Protein AF-0000000069705841 (afdb_homodimer)

InterPro domains:
  IPR005625 PepSY-associated TM protein [PF03929] (15-177)

pLDDT: mean 94.97, std 6.11, range [52.47, 98.81]

Radius of gyration: 26.21 Å; Cα contacts (8 Å, |Δi|>4): 556; chains: 2; bounding box: 47×83×64 Å

Sequence (372 aa):
MNRISIIANITRIHRRIHKWISIPFVVFLILIGITAILLAWKKELHLIPKTQKTRVETPSNWIPVEKILEIGSHYMRDSLHKESEIDRLDIRPDKGIVKIIFKYHFTEIQIDGYSGEIVSVAQRNSDLIEKIHDGSILDFLSRTDSENSKLIYSTLTSLALIFLGISGFYLWYNPKRIKKLKKGSGMNRISIIANITRIHRRIHKWISIPFVVFLILIGITAILLAWKKELHLIPKTQKTRVETPSNWIPVEKILEIGSHYMRDSLHKESEIDRLDIRPDKGIVKIIFKYHFTEIQIDGYSGEIVSVAQRNSDLIEKIHDGSILDFLSRTDSENSKLIYSTLTSLALIFLGISGFYLWYNPKRIKKLKKGSG

Foldseek 3Di:
DPPLVVLVVVLVVLVVVLVVLCVVCVVVVVLLVVLVVCLVCVVVVVLAPDDAAAPDPDADDFDDPVLLLVLQQCCCCPPVNDDRAWDDWDDDPVRQKIWTAHQQAFWIWIARRRPRDTDDIDGNNNVVSVCSNQQCNVVNVVVHPDSVRSVVRNVSNVVSVVSSVVSVVSNVVSVVVSVVVVVVVD/DPPLVVLVVVLVVLVVVLVVLCVVCVVVVVLLVVLVVCLVCVVVVVLAPDDAAAPDPDADDFDDPVLLLVLQQCCCCPPVVDDRAWDDWDDDPVRQKIWTAHQQAFWIWIARRRPRDTDDIDGNNNVVSVCSNQQCNVVNVVVHPDSVRSVVRNVSNVVSVVSSVVSVVSNVVSVVVSVVVVVVVD

Secondary structure (DSSP, 8-state):
--HHHHHHHHHHHHHHHHHHHHHHHHHHHHHHHHHHHHHHTTTTTT-SPPP-----SS---PPPHHHHHHHHHHHIIIII-----EEEEEEETTTTEEEEEESSS-EEEEEETTT--EEEEEE-HHHHHHHHHHSTHHHHHTT-S--HHHHHHHHHHHHHHHHHHHHHHHHHHHHHHHHHHHHH--/--HHHHHHHHHHHHHHHHHHHHHHHHHHHHHHHHHHHHHHTTTTTT-SPPP-----SS---PPPHHHHHHHHHHHIIIII-S---EEEEEEETTTTEEEEEESSS-EEEEEETTT--EEEEEE-HHHHHHHHHHSTHHHHHTT-S--HHHHHHHHHHHHHHHHHHHHHHHHHHHHHHHHHHHHH--

Organism: NCBI:txid1187080

Solvent-accessible surface area (backbone atoms only — not comparable to full-atom values): 19484 Å² total; per-residue (Å²): 130,60,70,60,58,54,52,52,51,51,41,51,51,34,51,50,51,39,51,66,54,43,64,80,40,34,66,58,48,30,51,35,18,54,35,45,35,50,58,57,39,18,70,86,68,59,24,38,70,79,83,66,64,48,83,66,87,77,78,80,61,62,54,53,64,66,54,52,53,47,52,54,32,49,45,27,46,72,73,66,66,45,87,47,56,64,49,34,37,42,32,28,73,91,35,36,27,30,36,40,36,38,67,87,53,51,53,36,39,31,27,26,34,58,81,66,46,77,75,45,77,45,60,31,51,41,58,57,44,49,24,57,50,43,32,34,41,60,22,59,74,65,71,45,90,57,61,60,46,19,40,52,45,31,41,53,54,20,51,49,42,32,50,42,31,55,32,49,48,44,60,61,49,47,62,55,50,48,53,52,52,55,56,65,75,94,130,60,69,59,57,53,52,52,52,52,41,52,50,32,52,51,52,39,50,66,56,44,64,81,40,34,66,57,49,30,50,35,20,54,36,44,34,50,58,56,39,19,71,85,68,60,24,39,69,79,83,66,64,48,82,65,86,75,77,80,63,62,53,54,62,65,55,53,53,48,52,54,31,48,46,27,46,73,73,65,66,45,88,48,55,66,50,34,37,42,31,28,73,92,35,34,28,29,36,41,35,39,67,88,53,53,52,36,38,30,27,26,33,60,81,64,45,77,76,46,78,45,59,31,52,41,58,58,44,48,24,58,51,42,32,34,42,59,23,57,75,66,72,45,90,55,61,58,47,20,40,52,46,31,42,53,52,20,51,48,42,32,49,42,32,55,31,50,49,44,63,60,50,47,63,55,51,48,53,51,51,57,55,66,75,95

Structure (mmCIF, N/CA/C/O backbone):
data_AF-0000000069705841-model_v1
#
loop_
_entity.id
_entity.type
_entity.pdbx_description
1 polymer 'PepSY-associated transmembrane protein'
#
loop_
_atom_site.group_PDB
_atom_site.id
_atom_site.type_symbol
_atom_site.label_atom_id
_atom_site.label_alt_id
_atom_site.label_comp_id
_atom_site.label_asym_id
_atom_site.label_entity_id
_atom_site.label_seq_id
_atom_site.pdbx_PDB_ins_code
_atom_site.Cartn_x
_atom_site.Cartn_y
_atom_site.Cartn_z
_atom_site.occupancy
_atom_site.B_iso_or_equiv
_atom_site.auth_seq_id
_atom_site.auth_comp_id
_atom_site.auth_asym_id
_atom_site.auth_atom_id
_atom_site.pdbx_PDB_model_num
ATOM 1 N N . MET A 1 1 ? 14.273 46.094 0.717 1 60.69 1 MET A N 1
ATOM 2 C CA . MET A 1 1 ? 13.25 45.5 1.566 1 60.69 1 MET A CA 1
ATOM 3 C C . MET A 1 1 ? 13.875 44.656 2.684 1 60.69 1 MET A C 1
ATOM 5 O O . MET A 1 1 ? 14.812 43.906 2.445 1 60.69 1 MET A O 1
ATOM 9 N N . ASN A 1 2 ? 13.547 44.875 3.977 1 87 2 ASN A N 1
ATOM 10 C CA . ASN A 1 2 ? 14.094 44.312 5.199 1 87 2 ASN A CA 1
ATOM 11 C C . ASN A 1 2 ? 13.891 42.781 5.242 1 87 2 ASN A C 1
ATOM 13 O O . ASN A 1 2 ? 12.844 42.281 4.824 1 87 2 ASN A O 1
ATOM 17 N N . ARG A 1 3 ? 15.016 42.031 5.113 1 92.38 3 ARG A N 1
ATOM 18 C CA . ARG A 1 3 ? 15.047 40.562 5.145 1 92.38 3 ARG A CA 1
ATOM 19 C C . ARG A 1 3 ? 13.969 40 6.066 1 92.38 3 ARG A C 1
ATOM 21 O O . ARG A 1 3 ? 13.312 39.031 5.738 1 92.38 3 ARG A O 1
ATOM 28 N N . ILE A 1 4 ? 13.766 40.625 7.07 1 94.25 4 ILE A N 1
ATOM 29 C CA . ILE A 1 4 ? 12.773 40.188 8.047 1 94.25 4 ILE A CA 1
ATOM 30 C C . ILE A 1 4 ? 11.375 40.344 7.457 1 94.25 4 ILE A C 1
ATOM 32 O O . ILE A 1 4 ? 10.539 39.438 7.594 1 94.25 4 ILE A O 1
ATOM 36 N N . SER A 1 5 ? 11.133 41.406 6.801 1 95.25 5 SER A N 1
ATOM 37 C CA . SER A 1 5 ? 9.836 41.656 6.184 1 95.25 5 SER A CA 1
ATOM 38 C C . SER A 1 5 ? 9.539 40.625 5.094 1 95.25 5 SER A C 1
ATOM 40 O O . SER A 1 5 ? 8.391 40.188 4.93 1 95.25 5 SER A O 1
ATOM 42 N N . ILE A 1 6 ? 10.523 40.25 4.379 1 96.5 6 ILE A N 1
ATOM 43 C CA . ILE A 1 6 ? 10.375 39.281 3.309 1 96.5 6 ILE A CA 1
ATOM 44 C C . ILE A 1 6 ? 10.008 37.938 3.898 1 96.5 6 ILE A C 1
ATOM 46 O O . ILE A 1 6 ? 9.07 37.281 3.439 1 96.5 6 ILE A O 1
ATOM 50 N N . ILE A 1 7 ? 10.688 37.469 4.949 1 97.19 7 ILE A N 1
ATOM 51 C CA . ILE A 1 7 ? 10.438 36.188 5.586 1 97.19 7 ILE A CA 1
ATOM 52 C C . ILE A 1 7 ? 9.031 36.188 6.188 1 97.19 7 ILE A C 1
ATOM 54 O O . ILE A 1 7 ? 8.32 35.188 6.109 1 97.19 7 ILE A O 1
ATOM 58 N N . ALA A 1 8 ? 8.68 37.281 6.727 1 97 8 ALA A N 1
ATOM 59 C CA . ALA A 1 8 ? 7.355 37.375 7.324 1 97 8 ALA A CA 1
ATOM 60 C C . ALA A 1 8 ? 6.266 37.219 6.27 1 97 8 ALA A C 1
ATOM 62 O O . ALA A 1 8 ? 5.254 36.562 6.512 1 97 8 ALA A O 1
ATOM 63 N N . ASN A 1 9 ? 6.48 37.844 5.156 1 97.12 9 ASN A N 1
ATOM 64 C CA . ASN A 1 9 ? 5.527 37.719 4.059 1 97.12 9 ASN A CA 1
ATOM 65 C C . ASN A 1 9 ? 5.438 36.281 3.537 1 97.12 9 ASN A C 1
ATOM 67 O O . ASN A 1 9 ? 4.344 35.781 3.277 1 97.12 9 ASN A O 1
ATOM 71 N N . ILE A 1 10 ? 6.539 35.625 3.381 1 97.12 10 ILE A N 1
ATOM 72 C CA . ILE A 1 10 ? 6.602 34.25 2.93 1 97.12 10 ILE A CA 1
ATOM 73 C C . ILE A 1 10 ? 5.883 33.344 3.93 1 97.12 10 ILE A C 1
ATOM 75 O O . ILE A 1 10 ? 5.164 32.438 3.539 1 97.12 10 ILE A O 1
ATOM 79 N N . THR A 1 11 ? 6.059 33.594 5.223 1 97.62 11 THR A N 1
ATOM 80 C CA . THR A 1 11 ? 5.402 32.812 6.27 1 97.62 11 THR A CA 1
ATOM 81 C C . THR A 1 11 ? 3.885 32.938 6.152 1 97.62 11 THR A C 1
ATOM 83 O O . THR A 1 11 ? 3.172 31.938 6.293 1 97.62 11 THR A O 1
ATOM 86 N N . ARG A 1 12 ? 3.43 34.094 5.84 1 97.69 12 ARG A N 1
ATOM 87 C CA . ARG A 1 12 ? 1.997 34.312 5.68 1 97.69 12 ARG A CA 1
ATOM 88 C C . ARG A 1 12 ? 1.452 33.562 4.477 1 97.69 12 ARG A C 1
ATOM 90 O O . ARG A 1 12 ? 0.345 33.031 4.531 1 97.69 12 ARG A O 1
ATOM 97 N N . ILE A 1 13 ? 2.191 33.562 3.471 1 97 13 ILE A N 1
ATOM 98 C CA . ILE A 1 13 ? 1.8 32.812 2.266 1 97 13 ILE A CA 1
ATOM 99 C C . ILE A 1 13 ? 1.724 31.328 2.566 1 97 13 ILE A C 1
ATOM 101 O O . ILE A 1 13 ? 0.755 30.656 2.193 1 97 13 ILE A O 1
ATOM 105 N N . HIS A 1 14 ? 2.732 30.781 3.25 1 97.5 14 HIS A N 1
ATOM 106 C CA . HIS A 1 14 ? 2.732 29.375 3.625 1 97.5 14 HIS A CA 1
ATOM 107 C C . HIS A 1 14 ? 1.539 29.047 4.516 1 97.5 14 HIS A C 1
ATOM 109 O O . HIS A 1 14 ? 0.945 27.969 4.387 1 97.5 14 HIS A O 1
ATOM 115 N N . ARG A 1 15 ? 1.256 29.938 5.363 1 97.62 15 ARG A N 1
ATOM 116 C CA . ARG A 1 15 ? 0.13 29.734 6.27 1 97.62 15 ARG A CA 1
ATOM 117 C C . ARG A 1 15 ? -1.183 29.641 5.5 1 97.62 15 ARG A C 1
ATOM 119 O O . ARG A 1 15 ? -2.021 28.781 5.793 1 97.62 15 ARG A O 1
ATOM 126 N N . ARG A 1 16 ? -1.342 30.484 4.527 1 97.25 16 ARG A N 1
ATOM 127 C CA . ARG A 1 16 ? -2.553 30.5 3.713 1 97.25 16 ARG A CA 1
ATOM 128 C C . ARG A 1 16 ? -2.668 29.25 2.863 1 97.25 16 ARG A C 1
ATOM 130 O O . ARG A 1 16 ? -3.729 28.625 2.809 1 97.25 16 ARG A O 1
ATOM 137 N N . ILE A 1 17 ? -1.631 28.906 2.289 1 96.69 17 ILE A N 1
ATOM 138 C CA . ILE A 1 17 ? -1.618 27.734 1.42 1 96.69 17 ILE A CA 1
ATOM 139 C C . ILE A 1 17 ? -1.85 26.484 2.248 1 96.69 17 ILE A C 1
ATOM 141 O O . ILE A 1 17 ? -2.648 25.625 1.872 1 96.69 17 ILE A O 1
ATOM 145 N N . HIS A 1 18 ? -1.159 26.391 3.365 1 98.31 18 HIS A N 1
ATOM 146 C CA . HIS A 1 18 ? -1.306 25.25 4.262 1 98.31 18 HIS A CA 1
ATOM 147 C C . HIS A 1 18 ? -2.754 25.078 4.711 1 98.31 18 HIS A C 1
ATOM 149 O O . HIS A 1 18 ? -3.299 23.969 4.66 1 98.31 18 HIS A O 1
ATOM 155 N N . LYS A 1 19 ? -3.348 26.156 4.988 1 97.69 19 LYS A N 1
ATOM 156 C CA . LYS A 1 19 ? -4.734 26.141 5.449 1 97.69 19 LYS A CA 1
ATOM 157 C C . LYS A 1 19 ? -5.68 25.719 4.332 1 97.69 19 LYS A C 1
ATOM 159 O O . LYS A 1 19 ? -6.488 24.797 4.512 1 97.69 19 LYS A O 1
ATOM 164 N N . TRP A 1 20 ? -5.523 26.234 3.17 1 96.81 20 TRP A N 1
ATOM 165 C CA . TRP A 1 20 ? -6.469 26.047 2.076 1 96.81 20 TRP A CA 1
ATOM 166 C C . TRP A 1 20 ? -6.324 24.641 1.48 1 96.81 20 TRP A C 1
ATOM 168 O O . TRP A 1 20 ? -7.301 24.062 0.993 1 96.81 20 TRP A O 1
ATOM 178 N N . ILE A 1 21 ? -5.207 24.047 1.581 1 97.81 21 ILE A N 1
ATOM 179 C CA . ILE A 1 21 ? -4.984 22.703 1.074 1 97.81 21 ILE A CA 1
ATOM 180 C C . ILE A 1 21 ? -5.414 21.672 2.123 1 97.81 21 ILE A C 1
ATOM 182 O O . ILE A 1 21 ? -5.988 20.641 1.786 1 97.81 21 ILE A O 1
ATOM 186 N N . SER A 1 22 ? -5.121 21.984 3.361 1 97.81 22 SER A N 1
ATOM 187 C CA . SER A 1 22 ? -5.363 21 4.418 1 97.81 22 SER A CA 1
ATOM 188 C C . SER A 1 22 ? -6.855 20.75 4.605 1 97.81 22 SER A C 1
ATOM 190 O O . SER A 1 22 ? -7.277 19.609 4.797 1 97.81 22 SER A O 1
ATOM 192 N N . ILE A 1 23 ? -7.66 21.703 4.441 1 97.19 23 ILE A N 1
ATOM 193 C CA . ILE A 1 23 ? -9.062 21.625 4.828 1 97.19 23 ILE A CA 1
ATOM 194 C C . ILE A 1 23 ? -9.805 20.656 3.906 1 97.19 23 ILE A C 1
ATOM 196 O O . ILE A 1 23 ? -10.492 19.75 4.371 1 97.19 23 ILE A O 1
ATOM 200 N N . PRO A 1 24 ? -9.609 20.75 2.623 1 97.5 24 PRO A N 1
ATOM 201 C CA . PRO A 1 24 ? -10.352 19.797 1.791 1 97.5 24 PRO A CA 1
ATOM 202 C C . PRO A 1 24 ? -9.805 18.375 1.887 1 97.5 24 PRO A C 1
ATOM 204 O O . PRO A 1 24 ? -10.516 17.422 1.571 1 97.5 24 PRO A O 1
ATOM 207 N N . PHE A 1 25 ? -8.633 18.156 2.404 1 98.25 25 PHE A N 1
ATOM 208 C CA . PHE A 1 25 ? -7.992 16.859 2.299 1 98.25 25 PHE A CA 1
ATOM 209 C C . PHE A 1 25 ? -7.922 16.172 3.662 1 98.25 25 PHE A C 1
ATOM 211 O O . PHE A 1 25 ? -7.566 15 3.756 1 98.25 25 PHE A O 1
ATOM 218 N N . VAL A 1 26 ? -8.25 16.875 4.723 1 98.25 26 VAL A N 1
ATOM 219 C CA . VAL A 1 26 ? -8.008 16.375 6.07 1 98.25 26 VAL A CA 1
ATOM 220 C C . VAL A 1 26 ? -8.773 15.07 6.285 1 98.25 26 VAL A C 1
ATOM 222 O O . VAL A 1 26 ? -8.25 14.125 6.875 1 98.25 26 VAL A O 1
ATOM 225 N N . VAL A 1 27 ? -9.977 14.961 5.801 1 98.12 27 VAL A N 1
ATOM 226 C CA . VAL A 1 27 ? -10.789 13.766 6 1 98.12 27 VAL A CA 1
ATOM 227 C C . VAL A 1 27 ? -10.164 12.586 5.246 1 98.12 27 VAL A C 1
ATOM 229 O O . VAL A 1 27 ? -10.109 11.469 5.766 1 98.12 27 VAL A O 1
ATOM 232 N N . PHE A 1 28 ? -9.695 12.836 4.074 1 98.31 28 PHE A N 1
ATOM 233 C CA . PHE A 1 28 ? -9.07 11.797 3.266 1 98.31 28 PHE A CA 1
ATOM 234 C C . PHE A 1 28 ? -7.762 11.336 3.9 1 98.31 28 PHE A C 1
ATOM 236 O O . PHE A 1 28 ? -7.473 10.141 3.928 1 98.31 28 PHE A O 1
ATOM 243 N N . LEU A 1 29 ? -7.016 12.281 4.43 1 98.69 29 LEU A N 1
ATOM 244 C CA . LEU A 1 29 ? -5.727 11.945 5.027 1 98.69 29 LEU A CA 1
ATOM 245 C C . LEU A 1 29 ? -5.922 11.125 6.305 1 98.69 29 LEU A C 1
ATOM 247 O O . LEU A 1 29 ? -5.145 10.211 6.586 1 98.69 29 LEU A O 1
ATOM 251 N N . ILE A 1 30 ? -6.965 11.445 7.062 1 98.75 30 ILE A N 1
ATOM 252 C CA . ILE A 1 30 ? -7.266 10.664 8.258 1 98.75 30 ILE A CA 1
ATOM 253 C C . ILE A 1 30 ? -7.691 9.25 7.867 1 98.75 30 ILE A C 1
ATOM 255 O O . ILE A 1 30 ? -7.246 8.273 8.469 1 98.75 30 ILE A O 1
ATOM 259 N N . LEU A 1 31 ? -8.539 9.172 6.848 1 98.75 31 LEU A N 1
ATOM 260 C CA . LEU A 1 31 ? -8.961 7.871 6.34 1 98.75 31 LEU A CA 1
ATOM 261 C C . LEU A 1 31 ? -7.762 7.047 5.891 1 98.75 31 LEU A C 1
ATOM 263 O O . LEU A 1 31 ? -7.676 5.852 6.191 1 98.75 31 LEU A O 1
ATOM 267 N N . ILE A 1 32 ? -6.844 7.676 5.242 1 98.81 32 ILE A N 1
ATOM 268 C CA . ILE A 1 32 ? -5.637 7.008 4.773 1 98.81 32 ILE A CA 1
ATOM 269 C C . ILE A 1 32 ? -4.816 6.523 5.965 1 98.81 32 ILE A C 1
ATOM 271 O O . ILE A 1 32 ? -4.293 5.406 5.953 1 98.81 32 ILE A O 1
ATOM 275 N N . GLY A 1 33 ? -4.699 7.348 6.961 1 98.75 33 GLY A N 1
ATOM 276 C CA . GLY A 1 33 ? -3.996 6.93 8.164 1 98.75 33 GLY A CA 1
ATOM 277 C C . GLY A 1 33 ? -4.613 5.711 8.82 1 98.75 33 GLY A C 1
ATOM 278 O O . GLY A 1 33 ? -3.9 4.789 9.227 1 98.75 33 GLY A O 1
ATOM 279 N N . ILE A 1 34 ? -5.879 5.727 8.906 1 98.75 34 ILE A N 1
ATOM 280 C CA . ILE A 1 34 ? -6.605 4.637 9.555 1 98.75 34 ILE A CA 1
ATOM 281 C C . ILE A 1 34 ? -6.422 3.35 8.75 1 98.75 34 ILE A C 1
ATOM 283 O O . ILE A 1 34 ? -6.082 2.305 9.312 1 98.75 34 ILE A O 1
ATOM 287 N N . THR A 1 35 ? -6.598 3.395 7.473 1 98.75 35 THR A N 1
ATOM 288 C CA . THR A 1 35 ? -6.473 2.207 6.633 1 98.75 35 THR A CA 1
ATOM 289 C C . THR A 1 35 ? -5.023 1.728 6.594 1 98.75 35 THR A C 1
ATOM 291 O O . THR A 1 35 ? -4.766 0.526 6.492 1 98.75 35 THR A O 1
ATOM 294 N N . ALA A 1 36 ? -4.141 2.652 6.695 1 98.69 36 ALA A N 1
ATOM 295 C CA . ALA A 1 36 ? -2.725 2.287 6.691 1 98.69 36 ALA A CA 1
ATOM 296 C C . ALA A 1 36 ? -2.369 1.456 7.922 1 98.69 36 ALA A C 1
ATOM 298 O O . ALA A 1 36 ? -1.618 0.483 7.824 1 98.69 36 ALA A O 1
ATOM 299 N N . ILE A 1 37 ? -2.893 1.825 9.047 1 98.31 37 ILE A N 1
ATOM 300 C CA . ILE A 1 37 ? -2.654 1.062 10.266 1 98.31 37 ILE A CA 1
ATOM 301 C C . ILE A 1 37 ? -3.248 -0.338 10.117 1 98.31 37 ILE A C 1
ATOM 303 O O . ILE A 1 37 ? -2.6 -1.332 10.453 1 98.31 37 ILE A O 1
ATOM 307 N N . LEU A 1 38 ? -4.391 -0.395 9.68 1 98.62 38 LEU A N 1
ATOM 308 C CA . LEU A 1 38 ? -5.059 -1.681 9.5 1 98.62 38 LEU A CA 1
ATOM 309 C C . LEU A 1 38 ? -4.262 -2.574 8.555 1 98.62 38 LEU A C 1
ATOM 311 O O . LEU A 1 38 ? -4.109 -3.771 8.805 1 98.62 38 LEU A O 1
ATOM 315 N N . LEU A 1 39 ? -3.75 -2.01 7.504 1 98.56 39 LEU A N 1
ATOM 316 C CA . LEU A 1 39 ? -2.986 -2.779 6.527 1 98.56 39 LEU A CA 1
ATOM 317 C C . LEU A 1 39 ? -1.664 -3.25 7.121 1 98.56 39 LEU A C 1
ATOM 319 O O . LEU A 1 39 ? -1.211 -4.359 6.836 1 98.56 39 LEU A O 1
ATOM 323 N N . ALA A 1 40 ? -1.077 -2.402 7.91 1 97.88 40 ALA A N 1
ATOM 324 C CA . ALA A 1 40 ? 0.17 -2.787 8.562 1 97.88 40 ALA A CA 1
ATOM 325 C C . ALA A 1 40 ? -0.044 -3.973 9.5 1 97.88 40 ALA A C 1
ATOM 327 O O . ALA A 1 40 ? 0.805 -4.863 9.586 1 97.88 40 ALA A O 1
ATOM 328 N N . TRP A 1 41 ? -1.144 -4.004 10.141 1 97.88 41 TRP A N 1
ATOM 329 C CA . TRP A 1 41 ? -1.442 -5.016 11.148 1 97.88 41 TRP A CA 1
ATOM 330 C C . TRP A 1 41 ? -2.344 -6.102 10.57 1 97.88 41 TRP A C 1
ATOM 332 O O . TRP A 1 41 ? -3.053 -6.785 11.32 1 97.88 41 TRP A O 1
ATOM 342 N N . LYS A 1 42 ? -2.32 -6.246 9.328 1 97.69 42 LYS A N 1
ATOM 343 C CA . LYS A 1 42 ? -3.299 -7.117 8.68 1 97.69 42 LYS A CA 1
ATOM 344 C C . LYS A 1 42 ? -3.137 -8.562 9.148 1 97.69 42 LYS A C 1
ATOM 346 O O . LYS A 1 42 ? -4.121 -9.297 9.266 1 97.69 42 LYS A O 1
ATOM 351 N N . LYS A 1 43 ? -1.986 -9.07 9.406 1 96.06 43 LYS A N 1
ATOM 352 C CA . LYS A 1 43 ? -1.772 -10.43 9.898 1 96.06 43 LYS A CA 1
ATOM 353 C C . LYS A 1 43 ? -2.256 -10.586 11.336 1 96.06 43 LYS A C 1
ATOM 355 O O . LYS A 1 43 ? -2.98 -11.531 11.656 1 96.06 43 LYS A O 1
ATOM 360 N N . GLU A 1 44 ? -1.901 -9.633 12.227 1 96.31 44 GLU A N 1
ATOM 361 C CA . GLU A 1 44 ? -2.273 -9.664 13.633 1 96.31 44 GLU A CA 1
ATOM 362 C C . GLU A 1 44 ? -3.781 -9.516 13.812 1 96.31 44 GLU A C 1
ATOM 364 O O . GLU A 1 44 ? -4.363 -10.094 14.734 1 96.31 44 GLU A O 1
ATOM 369 N N . LEU A 1 45 ? -4.383 -8.812 12.938 1 97.5 45 LEU A N 1
ATOM 370 C CA . LEU A 1 45 ? -5.816 -8.562 13.023 1 97.5 45 LEU A CA 1
ATOM 371 C C . LEU A 1 45 ? -6.602 -9.586 12.211 1 97.5 45 LEU A C 1
ATOM 373 O O . LEU A 1 45 ? -7.824 -9.477 12.086 1 97.5 45 LEU A O 1
ATOM 377 N N . HIS A 1 46 ? -5.902 -10.555 11.578 1 96.94 46 HIS A N 1
ATOM 378 C CA . HIS A 1 46 ? -6.496 -11.641 10.797 1 96.94 46 HIS A CA 1
ATOM 379 C C . HIS A 1 46 ? -7.344 -11.094 9.656 1 96.94 46 HIS A C 1
ATOM 381 O O . HIS A 1 46 ? -8.445 -11.586 9.398 1 96.94 46 HIS A O 1
ATOM 387 N N . LEU A 1 47 ? -6.836 -9.984 9.062 1 97.75 47 LEU A N 1
ATOM 388 C CA . LEU A 1 47 ? -7.523 -9.398 7.914 1 97.75 47 LEU A CA 1
ATOM 389 C C . LEU A 1 47 ? -7.141 -10.117 6.625 1 97.75 47 LEU A C 1
ATOM 391 O O . LEU A 1 47 ? -7.75 -9.883 5.574 1 97.75 47 LEU A O 1
ATOM 395 N N . ILE A 1 48 ? -6.148 -10.938 6.641 1 97.12 48 ILE A N 1
ATOM 396 C CA . ILE A 1 48 ? -5.738 -11.82 5.555 1 97.12 48 ILE A CA 1
ATOM 397 C C . ILE A 1 48 ? -5.594 -13.25 6.074 1 97.12 48 ILE A C 1
ATOM 399 O O . ILE A 1 48 ? -5.086 -13.469 7.18 1 97.12 48 ILE A O 1
ATOM 403 N N . PRO A 1 49 ? -6.043 -14.18 5.277 1 97.56 49 PRO A N 1
ATOM 404 C CA . PRO A 1 49 ? -5.93 -15.555 5.758 1 97.56 49 PRO A CA 1
ATOM 405 C C . PRO A 1 49 ? -4.48 -16.016 5.902 1 97.56 49 PRO A C 1
ATOM 407 O O . PRO A 1 49 ? -3.637 -15.68 5.066 1 97.56 49 PRO A O 1
ATOM 410 N N . LYS A 1 50 ? -4.246 -16.797 6.93 1 97.12 50 LYS A N 1
ATOM 411 C CA . LYS A 1 50 ? -2.926 -17.391 7.094 1 97.12 50 LYS A CA 1
ATOM 412 C C . LYS A 1 50 ? -2.658 -18.438 6.012 1 97.12 50 LYS A C 1
ATOM 414 O O . LYS A 1 50 ? -3.549 -19.219 5.652 1 97.12 50 LYS A O 1
ATOM 419 N N . THR A 1 51 ? -1.448 -18.375 5.516 1 97.12 51 THR A N 1
ATOM 420 C CA . THR A 1 51 ? -1.083 -19.391 4.531 1 97.12 51 THR A CA 1
ATOM 421 C C . THR A 1 51 ? -0.932 -20.766 5.195 1 97.12 51 THR A C 1
ATOM 423 O O . THR A 1 51 ? -0.155 -20.922 6.141 1 97.12 51 THR A O 1
ATOM 426 N N . GLN A 1 52 ? -1.628 -21.672 4.688 1 97.88 52 GLN A N 1
ATOM 427 C CA . GLN A 1 52 ? -1.577 -23.031 5.207 1 97.88 52 GLN A CA 1
ATOM 428 C C . GLN A 1 52 ? -0.333 -23.766 4.711 1 97.88 52 GLN A C 1
ATOM 430 O O . GLN A 1 52 ? 0.452 -23.219 3.939 1 97.88 52 GLN A O 1
ATOM 435 N N . LYS A 1 53 ? -0.183 -25.016 5.238 1 96.5 53 LYS A N 1
ATOM 436 C CA . LYS A 1 53 ? 0.886 -25.891 4.797 1 96.5 53 LYS A CA 1
ATOM 437 C C . LYS A 1 53 ? 0.33 -27.25 4.344 1 96.5 53 LYS A C 1
ATOM 439 O O . LYS A 1 53 ? -0.656 -27.734 4.898 1 96.5 53 LYS A O 1
ATOM 444 N N . THR A 1 54 ? 1.017 -27.75 3.377 1 95.06 54 THR A N 1
ATOM 445 C CA . THR A 1 54 ? 0.582 -29.047 2.867 1 95.06 54 THR A CA 1
ATOM 446 C C . THR A 1 54 ? 0.611 -30.109 3.973 1 95.06 54 THR A C 1
ATOM 448 O O . THR A 1 54 ? 1.458 -30.047 4.867 1 95.06 54 THR A O 1
ATOM 451 N N . ARG A 1 55 ? -0.302 -31.094 3.867 1 89.88 55 ARG A N 1
ATOM 452 C CA . ARG A 1 55 ? -0.366 -32.188 4.832 1 89.88 55 ARG A CA 1
ATOM 453 C C . ARG A 1 55 ? 0.149 -33.469 4.223 1 89.88 55 ARG A C 1
ATOM 455 O O . ARG A 1 55 ? 0.121 -34.531 4.867 1 89.88 55 ARG A O 1
ATOM 462 N N . VAL A 1 56 ? 0.516 -33.281 2.982 1 90 56 VAL A N 1
ATOM 463 C CA . VAL A 1 56 ? 1.037 -34.438 2.303 1 90 56 VAL A CA 1
ATOM 464 C C . VAL A 1 56 ? 2.467 -34.719 2.762 1 90 56 VAL A C 1
ATOM 466 O O . VAL A 1 56 ? 3.34 -33.875 2.645 1 90 56 VAL A O 1
ATOM 469 N N . GLU A 1 57 ? 2.803 -35.812 3.273 1 85.31 57 GLU A N 1
ATOM 470 C CA . GLU A 1 57 ? 4.07 -36.156 3.908 1 85.31 57 GLU A CA 1
ATOM 471 C C . GLU A 1 57 ? 5.184 -36.312 2.873 1 85.31 57 GLU A C 1
ATOM 473 O O . GLU A 1 57 ? 6.305 -35.844 3.09 1 85.31 57 GLU A O 1
ATOM 478 N N . THR A 1 58 ? 4.855 -37 1.748 1 84.5 58 THR A N 1
ATOM 479 C CA . THR A 1 58 ? 5.852 -37.219 0.706 1 84.5 58 THR A CA 1
ATOM 480 C C . THR A 1 58 ? 5.426 -36.531 -0.598 1 84.5 58 THR A C 1
ATOM 482 O O . THR A 1 58 ? 4.824 -37.188 -1.463 1 84.5 58 THR A O 1
ATOM 485 N N . PRO A 1 59 ? 5.699 -35.281 -0.594 1 76.88 59 PRO A N 1
ATOM 486 C CA . PRO A 1 59 ? 5.285 -34.562 -1.803 1 76.88 59 PRO A CA 1
ATOM 487 C C . PRO A 1 59 ? 5.98 -35.062 -3.061 1 76.88 59 PRO A C 1
ATOM 489 O O . PRO A 1 59 ? 7.18 -35.344 -3.039 1 76.88 59 PRO A O 1
ATOM 492 N N . SER A 1 60 ? 5.199 -35.469 -3.982 1 82.88 60 SER A N 1
ATOM 493 C CA . SER A 1 60 ? 5.727 -35.906 -5.266 1 82.88 60 SER A CA 1
ATOM 494 C C . SER A 1 60 ? 5.539 -34.875 -6.348 1 82.88 60 SER A C 1
ATOM 496 O O . SER A 1 60 ? 6.355 -33.938 -6.477 1 82.88 60 SER A O 1
ATOM 498 N N . ASN A 1 61 ? 4.348 -34.969 -7.078 1 92.25 61 ASN A N 1
ATOM 499 C CA . ASN A 1 61 ? 4.102 -34.031 -8.172 1 92.25 61 ASN A CA 1
ATOM 500 C C . ASN A 1 61 ? 2.953 -33.094 -7.848 1 92.25 61 ASN A C 1
ATOM 502 O O . ASN A 1 61 ? 1.962 -33.5 -7.234 1 92.25 61 ASN A O 1
ATOM 506 N N . TRP A 1 62 ? 3.176 -31.844 -8.133 1 96.75 62 TRP A N 1
ATOM 507 C CA . TRP A 1 62 ? 2.062 -30.906 -8.078 1 96.75 62 TRP A CA 1
ATOM 508 C C . TRP A 1 62 ? 0.909 -31.375 -8.953 1 96.75 62 TRP A C 1
ATOM 510 O O . TRP A 1 62 ? 1.128 -31.953 -10.016 1 96.75 62 TRP A O 1
ATOM 520 N N . ILE A 1 63 ? -0.288 -31.156 -8.516 1 96.25 63 ILE A N 1
ATOM 521 C CA . ILE A 1 63 ? -1.418 -31.406 -9.398 1 96.25 63 ILE A CA 1
ATOM 522 C C . ILE A 1 63 ? -1.399 -30.406 -10.555 1 96.25 63 ILE A C 1
ATOM 524 O O . ILE A 1 63 ? -0.871 -29.312 -10.422 1 96.25 63 ILE A O 1
ATOM 528 N N . PRO A 1 64 ? -2.031 -30.844 -11.68 1 96.62 64 PRO A N 1
ATOM 529 C CA . PRO A 1 64 ? -2.029 -29.953 -12.844 1 96.62 64 PRO A CA 1
ATOM 530 C C . PRO A 1 64 ? -2.75 -28.625 -12.57 1 96.62 64 PRO A C 1
ATOM 532 O O . PRO A 1 64 ? -3.732 -28.594 -11.828 1 96.62 64 PRO A O 1
ATOM 535 N N . VAL A 1 65 ? -2.242 -27.609 -13.25 1 97.5 65 VAL A N 1
ATOM 536 C CA . VAL A 1 65 ? -2.826 -26.281 -13.109 1 97.5 65 VAL A CA 1
ATOM 537 C C . VAL A 1 65 ? -4.301 -26.312 -13.508 1 97.5 65 VAL A C 1
ATOM 539 O O . VAL A 1 65 ? -5.141 -25.688 -12.867 1 97.5 65 VAL A O 1
ATOM 542 N N . GLU A 1 66 ? -4.637 -27.125 -14.539 1 96.81 66 GLU A N 1
ATOM 543 C CA . GLU A 1 66 ? -6.02 -27.266 -15 1 96.81 66 GLU A CA 1
ATOM 544 C C . GLU A 1 66 ? -6.926 -27.766 -13.883 1 96.81 66 GLU A C 1
ATOM 546 O O . GLU A 1 66 ? -8.055 -27.297 -13.727 1 96.81 66 GLU A O 1
ATOM 551 N N . LYS A 1 67 ? -6.426 -28.688 -13.211 1 96.69 67 LYS A N 1
ATOM 552 C CA . LYS A 1 67 ? -7.203 -29.266 -12.117 1 96.69 67 LYS A CA 1
ATOM 553 C C . LYS A 1 67 ? -7.43 -28.25 -11 1 96.69 67 LYS A C 1
ATOM 555 O O . LYS A 1 67 ? -8.516 -28.203 -10.422 1 96.69 67 LYS A O 1
ATOM 560 N N . ILE A 1 68 ? -6.422 -27.484 -10.656 1 97.12 68 ILE A N 1
ATOM 561 C CA . ILE A 1 68 ? -6.531 -26.453 -9.625 1 97.12 68 ILE A CA 1
ATOM 562 C C . ILE A 1 68 ? -7.625 -25.469 -10.008 1 97.12 68 ILE A C 1
ATOM 564 O O . ILE A 1 68 ? -8.477 -25.125 -9.188 1 97.12 68 ILE A O 1
ATOM 568 N N . LEU A 1 69 ? -7.574 -24.984 -11.242 1 96.81 69 LEU A N 1
ATOM 569 C CA . LEU A 1 69 ? -8.562 -24.047 -11.742 1 96.81 69 LEU A CA 1
ATOM 570 C C . LEU A 1 69 ? -9.969 -24.625 -11.648 1 96.81 69 LEU A C 1
ATOM 572 O O . LEU A 1 69 ? -10.914 -23.938 -11.258 1 96.81 69 LEU A O 1
ATOM 576 N N . GLU A 1 70 ? -10.047 -25.875 -12.008 1 96.06 70 GLU A N 1
ATOM 577 C CA . GLU A 1 70 ? -11.336 -26.562 -11.961 1 96.06 70 GLU A CA 1
ATOM 578 C C . GLU A 1 70 ? -11.867 -26.641 -10.539 1 96.06 70 GLU A C 1
ATOM 580 O O . GLU A 1 70 ? -13.047 -26.391 -10.289 1 96.06 70 GLU A O 1
ATOM 585 N N . ILE A 1 71 ? -11.023 -27.016 -9.641 1 95.94 71 ILE A N 1
ATOM 586 C CA . ILE A 1 71 ? -11.414 -27.141 -8.234 1 95.94 71 ILE A CA 1
ATOM 587 C C . ILE A 1 71 ? -11.953 -25.797 -7.734 1 95.94 71 ILE A C 1
ATOM 589 O O . ILE A 1 71 ? -13.031 -25.734 -7.137 1 95.94 71 ILE A O 1
ATOM 593 N N . GLY A 1 72 ? -11.203 -24.75 -7.984 1 93.94 72 GLY A N 1
ATOM 594 C CA . GLY A 1 72 ? -11.602 -23.422 -7.547 1 93.94 72 GLY A CA 1
ATOM 595 C C . GLY A 1 72 ? -12.922 -22.969 -8.133 1 93.94 72 GLY A C 1
ATOM 596 O O . GLY A 1 72 ? -13.812 -22.531 -7.402 1 93.94 72 GLY A O 1
ATOM 597 N N . SER A 1 73 ? -13.023 -23.125 -9.422 1 94.06 73 SER A N 1
ATOM 598 C CA . SER A 1 73 ? -14.227 -22.672 -10.109 1 94.06 73 SER A CA 1
ATOM 599 C C . SER A 1 73 ? -15.445 -23.484 -9.68 1 94.06 73 SER A C 1
ATOM 601 O O . SER A 1 73 ? -16.516 -22.922 -9.445 1 94.06 73 SER A O 1
ATOM 603 N N . HIS A 1 74 ? -15.297 -24.75 -9.547 1 93.19 74 HIS A N 1
ATOM 604 C CA . HIS A 1 74 ? -16.391 -25.625 -9.156 1 93.19 74 HIS A CA 1
ATOM 605 C C . HIS A 1 74 ? -16.859 -25.297 -7.734 1 93.19 74 HIS A C 1
ATOM 607 O O . HIS A 1 74 ? -18.062 -25.234 -7.477 1 93.19 74 HIS A O 1
ATOM 613 N N . TYR A 1 75 ? -15.953 -25.188 -6.867 1 91.88 75 TYR A N 1
ATOM 614 C CA . TYR A 1 75 ? -16.297 -24.891 -5.48 1 91.88 75 TYR A CA 1
ATOM 615 C C . TYR A 1 75 ? -17.047 -23.562 -5.375 1 91.88 75 TYR A C 1
ATOM 617 O O . TYR A 1 75 ? -18.047 -23.469 -4.652 1 91.88 75 TYR A O 1
ATOM 625 N N . MET A 1 76 ? -16.625 -22.578 -6.043 1 88.44 76 MET A N 1
ATOM 626 C CA . MET A 1 76 ? -17.25 -21.266 -5.996 1 88.44 76 MET A CA 1
ATOM 627 C C . MET A 1 76 ? -18.672 -21.312 -6.543 1 88.44 76 MET A C 1
ATOM 629 O O . MET A 1 76 ? -19.578 -20.734 -5.949 1 88.44 76 MET A O 1
ATOM 633 N N . ARG A 1 77 ? -18.797 -21.969 -7.609 1 86.62 77 ARG A N 1
ATOM 634 C CA . ARG A 1 77 ? -20.109 -22.047 -8.258 1 86.62 77 ARG A CA 1
ATOM 635 C C . ARG A 1 77 ? -21.062 -22.922 -7.441 1 86.62 77 ARG A C 1
ATOM 637 O O . ARG A 1 77 ? -22.188 -22.5 -7.156 1 86.62 77 ARG A O 1
ATOM 644 N N . ASP A 1 78 ? -20.594 -23.953 -7.066 1 87.94 78 ASP A N 1
ATOM 645 C CA . ASP A 1 78 ? -21.484 -24.969 -6.527 1 87.94 78 ASP A CA 1
ATOM 646 C C . ASP A 1 78 ? -21.688 -24.797 -5.023 1 87.94 78 ASP A C 1
ATOM 648 O O . ASP A 1 78 ? -22.781 -25 -4.504 1 87.94 78 ASP A O 1
ATOM 652 N N . SER A 1 79 ? -20.672 -24.359 -4.355 1 85.69 79 SER A N 1
ATOM 653 C CA . SER A 1 79 ? -20.75 -24.312 -2.896 1 85.69 79 SER A CA 1
ATOM 654 C C . SER A 1 79 ? -21.047 -22.906 -2.402 1 85.69 79 SER A C 1
ATOM 656 O O . SER A 1 79 ? -21.844 -22.719 -1.476 1 85.69 79 SER A O 1
ATOM 658 N N . LEU A 1 80 ? -20.547 -21.859 -3.045 1 86.94 80 LEU A N 1
ATOM 659 C CA . LEU A 1 80 ? -20.656 -20.516 -2.502 1 86.94 80 LEU A CA 1
ATOM 660 C C . LEU A 1 80 ? -21.578 -19.656 -3.363 1 86.94 80 LEU A C 1
ATOM 662 O O . LEU A 1 80 ? -22 -18.578 -2.936 1 86.94 80 LEU A O 1
ATOM 666 N N . HIS A 1 81 ? -21.828 -20.141 -4.586 1 88.69 81 HIS A N 1
ATOM 667 C CA . HIS A 1 81 ? -22.719 -19.438 -5.504 1 88.69 81 HIS A CA 1
ATOM 668 C C . HIS A 1 81 ? -22.234 -18.016 -5.738 1 88.69 81 HIS A C 1
ATOM 670 O O . HIS A 1 81 ? -23.031 -17.062 -5.66 1 88.69 81 HIS A O 1
ATOM 676 N N . LYS A 1 82 ? -20.984 -17.797 -5.957 1 89.12 82 LYS A N 1
ATOM 677 C CA . LYS A 1 82 ? -20.344 -16.531 -6.281 1 89.12 82 LYS A CA 1
ATOM 678 C C . LYS A 1 82 ? -19.719 -16.562 -7.672 1 89.12 82 LYS A C 1
ATOM 680 O O . LYS A 1 82 ? -19.641 -17.625 -8.289 1 89.12 82 LYS A O 1
ATOM 685 N N . GLU A 1 83 ? -19.391 -15.328 -8.117 1 89.81 83 GLU A N 1
ATOM 686 C CA . GLU A 1 83 ? -18.672 -15.266 -9.375 1 89.81 83 GLU A CA 1
ATOM 687 C C . GLU A 1 83 ? -17.406 -16.125 -9.328 1 89.81 83 GLU A C 1
ATOM 689 O O . GLU A 1 83 ? -16.672 -16.094 -8.344 1 89.81 83 GLU A O 1
ATOM 694 N N . SER A 1 84 ? -17.141 -16.875 -10.398 1 91.75 84 SER A N 1
ATOM 695 C CA . SER A 1 84 ? -16.094 -17.875 -10.359 1 91.75 84 SER A CA 1
ATOM 696 C C . SER A 1 84 ? -14.883 -17.453 -11.195 1 91.75 84 SER A C 1
ATOM 698 O O . SER A 1 84 ? -13.93 -18.219 -11.352 1 91.75 84 SER A O 1
ATOM 700 N N . GLU A 1 85 ? -14.961 -16.234 -11.688 1 93.25 85 GLU A N 1
ATOM 701 C CA . GLU A 1 85 ? -13.828 -15.797 -12.492 1 93.25 85 GLU A CA 1
ATOM 702 C C . GLU A 1 85 ? -12.57 -15.641 -11.633 1 93.25 85 GLU A C 1
ATOM 704 O O . GLU A 1 85 ? -12.586 -14.906 -10.641 1 93.25 85 GLU A O 1
ATOM 709 N N . ILE A 1 86 ? -11.555 -16.344 -12.039 1 96 86 ILE A N 1
ATOM 710 C CA . ILE A 1 86 ? -10.312 -16.359 -11.273 1 96 86 ILE A CA 1
ATOM 711 C C . ILE A 1 86 ? -9.367 -15.281 -11.789 1 96 86 ILE A C 1
ATOM 713 O O . ILE A 1 86 ? -9.164 -15.148 -13 1 96 86 ILE A O 1
ATOM 717 N N . ASP A 1 87 ? -8.867 -14.516 -10.867 1 96.12 87 ASP A N 1
ATOM 718 C CA . ASP A 1 87 ? -7.887 -13.484 -11.203 1 96.12 87 ASP A CA 1
ATOM 719 C C . ASP A 1 87 ? -6.488 -14.086 -11.344 1 96.12 87 ASP A C 1
ATOM 721 O O . ASP A 1 87 ? -5.82 -13.875 -12.359 1 96.12 87 ASP A O 1
ATOM 725 N N . ARG A 1 88 ? -6.109 -14.859 -10.344 1 98 88 ARG A N 1
ATOM 726 C CA . ARG A 1 88 ? -4.777 -15.453 -10.391 1 98 88 ARG A CA 1
ATOM 727 C C . ARG A 1 88 ? -4.66 -16.625 -9.414 1 98 88 ARG A C 1
ATOM 729 O O . ARG A 1 88 ? -5.477 -16.75 -8.5 1 98 88 ARG A O 1
ATOM 736 N N . LEU A 1 89 ? -3.658 -17.438 -9.672 1 98.56 89 LEU A N 1
ATOM 737 C CA . LEU A 1 89 ? -3.191 -18.438 -8.727 1 98.56 89 LEU A CA 1
ATOM 738 C C . LEU A 1 89 ? -1.848 -18.047 -8.125 1 98.56 89 LEU A C 1
ATOM 740 O O . LEU A 1 89 ? -0.9 -17.75 -8.859 1 98.56 89 LEU A O 1
ATOM 744 N N . ASP A 1 90 ? -1.847 -18.016 -6.867 1 98.69 90 ASP A N 1
ATOM 745 C CA . ASP A 1 90 ? -0.616 -17.766 -6.125 1 98.69 90 ASP A CA 1
ATOM 746 C C . ASP A 1 90 ? -0.05 -19.062 -5.539 1 98.69 90 ASP A C 1
ATOM 748 O O . ASP A 1 90 ? -0.551 -19.562 -4.527 1 98.69 90 ASP A O 1
ATOM 752 N N . ILE A 1 91 ? 0.968 -19.547 -6.133 1 98.56 91 ILE A N 1
ATOM 753 C CA . ILE A 1 91 ? 1.559 -20.812 -5.703 1 98.56 91 ILE A CA 1
ATOM 754 C C . ILE A 1 91 ? 2.73 -20.531 -4.762 1 98.56 91 ILE A C 1
ATOM 756 O O . ILE A 1 91 ? 3.629 -19.75 -5.09 1 98.56 91 ILE A O 1
ATOM 760 N N . ARG A 1 92 ? 2.664 -21.172 -3.668 1 98.25 92 ARG A N 1
ATOM 761 C CA . ARG A 1 92 ? 3.727 -21.109 -2.67 1 98.25 92 ARG A CA 1
ATOM 762 C C . ARG A 1 92 ? 4.488 -22.422 -2.594 1 98.25 92 ARG A C 1
ATOM 764 O O . ARG A 1 92 ? 4.141 -23.297 -1.804 1 98.25 92 ARG A O 1
ATOM 771 N N . PRO A 1 93 ? 5.555 -22.469 -3.311 1 96.38 93 PRO A N 1
ATOM 772 C CA . PRO A 1 93 ? 6.25 -23.766 -3.387 1 96.38 93 PRO A CA 1
ATOM 773 C C . PRO A 1 93 ? 6.789 -24.219 -2.035 1 96.38 93 P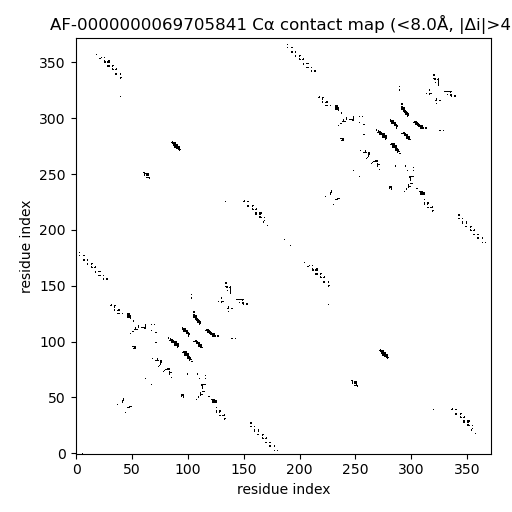RO A C 1
ATOM 775 O O . PRO A 1 93 ? 6.789 -25.422 -1.741 1 96.38 93 PRO A O 1
ATOM 778 N N . ASP A 1 94 ? 7.203 -23.328 -1.204 1 94.5 94 ASP A N 1
ATOM 779 C CA . ASP A 1 94 ? 7.801 -23.656 0.084 1 94.5 94 ASP A CA 1
ATOM 780 C C . ASP A 1 94 ? 6.766 -24.281 1.021 1 94.5 94 ASP A C 1
ATOM 782 O O . ASP A 1 94 ? 7.121 -25 1.953 1 94.5 94 ASP A O 1
ATOM 786 N N . LYS A 1 95 ? 5.48 -24.047 0.792 1 97 95 LYS A N 1
ATOM 787 C CA . LYS A 1 95 ? 4.422 -24.516 1.685 1 97 95 LYS A CA 1
ATOM 788 C C . LYS A 1 95 ? 3.588 -25.609 1.025 1 97 95 LYS A C 1
ATOM 790 O O . LYS A 1 95 ? 2.799 -26.281 1.691 1 97 95 LYS A O 1
ATOM 795 N N . GLY A 1 96 ? 3.771 -25.719 -0.302 1 97.19 96 GLY A N 1
ATOM 796 C CA . GLY A 1 96 ? 2.988 -26.688 -1.047 1 97.19 96 GLY A CA 1
ATOM 797 C C . GLY A 1 96 ? 1.536 -26.281 -1.216 1 97.19 96 GLY A C 1
ATOM 798 O O . GLY A 1 96 ? 0.65 -27.141 -1.268 1 97.19 96 GLY A O 1
ATOM 799 N N . ILE A 1 97 ? 1.279 -24.969 -1.2 1 98.31 97 ILE A N 1
ATOM 800 C CA . ILE A 1 97 ? -0.084 -24.453 -1.186 1 98.31 97 ILE A CA 1
ATOM 801 C C . ILE A 1 97 ? -0.316 -23.562 -2.412 1 98.31 97 ILE A C 1
ATOM 803 O O . ILE A 1 97 ? 0.605 -22.906 -2.887 1 98.31 97 ILE A O 1
ATOM 807 N N . VAL A 1 98 ? -1.52 -23.609 -2.883 1 98.62 98 VAL A N 1
ATOM 808 C CA . VAL A 1 98 ? -1.979 -22.703 -3.932 1 98.62 98 VAL A CA 1
ATOM 809 C C . VAL A 1 98 ? -3.117 -21.828 -3.404 1 98.62 98 VAL A C 1
ATOM 811 O O . VAL A 1 98 ? -4.102 -22.344 -2.863 1 98.62 98 VAL A O 1
ATOM 814 N N . LYS A 1 99 ? -2.971 -20.578 -3.549 1 98.62 99 LYS A N 1
ATOM 815 C CA . LYS A 1 99 ? -4.059 -19.656 -3.244 1 98.62 99 LYS A CA 1
ATOM 816 C C . LYS A 1 99 ? -4.785 -19.219 -4.516 1 98.62 99 LYS A C 1
ATOM 818 O O . LYS A 1 99 ? -4.164 -18.734 -5.457 1 98.62 99 LYS A O 1
ATOM 823 N N . ILE A 1 100 ? -6.008 -19.406 -4.543 1 98.38 100 ILE A N 1
ATOM 824 C CA . ILE A 1 100 ? -6.844 -18.969 -5.652 1 98.38 100 ILE A CA 1
ATOM 825 C C . ILE A 1 100 ? -7.484 -17.625 -5.305 1 98.38 100 ILE A C 1
ATOM 827 O O . ILE A 1 100 ? -8.203 -17.5 -4.312 1 98.38 100 ILE A O 1
ATOM 831 N N . ILE A 1 101 ? -7.242 -16.688 -6.113 1 97.38 101 ILE A N 1
ATOM 832 C CA . ILE A 1 101 ? -7.773 -15.344 -5.934 1 97.38 101 ILE A CA 1
ATOM 833 C C . ILE A 1 101 ? -8.758 -15.023 -7.055 1 97.38 101 ILE A C 1
ATOM 835 O O . ILE A 1 101 ? -8.469 -15.266 -8.227 1 97.38 101 ILE A O 1
ATOM 839 N N . PHE A 1 102 ? -9.82 -14.383 -6.707 1 95.62 102 PHE A N 1
ATOM 840 C CA . PHE A 1 102 ? -10.898 -14.18 -7.664 1 95.62 102 PHE A CA 1
ATOM 841 C C . PHE A 1 102 ? -11.008 -12.711 -8.055 1 95.62 102 PHE A C 1
ATOM 843 O O . PHE A 1 102 ? -10.531 -11.828 -7.336 1 95.62 102 PHE A O 1
ATOM 850 N N . LYS A 1 103 ? -11.688 -12.391 -9.148 1 93.06 103 LYS A N 1
ATOM 851 C CA . LYS A 1 103 ? -11.672 -11.062 -9.766 1 93.06 103 LYS A CA 1
ATOM 852 C C . LYS A 1 103 ? -12.68 -10.141 -9.094 1 93.06 103 LYS A C 1
ATOM 854 O O . LYS A 1 103 ? -12.406 -8.945 -8.914 1 93.06 103 LYS A O 1
ATOM 859 N N . TYR A 1 104 ? -13.773 -10.633 -8.633 1 92.75 104 TYR A N 1
ATOM 860 C CA . TYR A 1 104 ? -14.883 -9.719 -8.367 1 92.75 104 TYR A CA 1
ATOM 861 C C . TYR A 1 104 ? -15.297 -9.781 -6.898 1 92.75 104 TYR A C 1
ATOM 863 O O . TYR A 1 104 ? -16.312 -9.211 -6.512 1 92.75 104 TYR A O 1
ATOM 871 N N . HIS A 1 105 ? -14.625 -10.523 -6.176 1 93.94 105 HIS A N 1
ATOM 872 C CA . HIS A 1 105 ? -14.844 -10.562 -4.73 1 93.94 105 HIS A CA 1
ATOM 873 C C . HIS A 1 105 ? -13.562 -10.945 -3.994 1 93.94 105 HIS A C 1
ATOM 875 O O . HIS A 1 105 ? -12.539 -11.234 -4.621 1 93.94 105 HIS A O 1
ATOM 881 N N . PHE A 1 106 ? -13.586 -10.969 -2.68 1 95.88 106 PHE A N 1
ATOM 882 C CA . PHE A 1 106 ? -12.359 -11.039 -1.905 1 95.88 106 PHE A CA 1
ATOM 883 C C . PHE A 1 106 ? -12.227 -12.398 -1.221 1 95.88 106 PHE A C 1
ATOM 885 O O . PHE A 1 106 ? -11.508 -12.531 -0.224 1 95.88 106 PHE A O 1
ATOM 892 N N . THR A 1 107 ? -12.852 -13.352 -1.724 1 96.19 107 THR A N 1
ATOM 893 C CA . THR A 1 107 ? -12.703 -14.703 -1.201 1 96.19 107 THR A CA 1
ATOM 894 C C . THR A 1 107 ? -11.398 -15.328 -1.684 1 96.19 107 THR A C 1
ATOM 896 O O . THR A 1 107 ? -11.023 -15.172 -2.848 1 96.19 107 THR A O 1
ATOM 899 N N . GLU A 1 108 ? -10.742 -16 -0.792 1 97.5 108 GLU A N 1
ATOM 900 C CA . GLU A 1 108 ? -9.539 -16.766 -1.107 1 97.5 108 GLU A CA 1
ATOM 901 C C . GLU A 1 108 ? -9.734 -18.25 -0.778 1 97.5 108 GLU A C 1
ATOM 903 O O . GLU A 1 108 ? -10.234 -18.594 0.295 1 97.5 108 GLU A O 1
ATOM 908 N N . ILE A 1 109 ? -9.383 -19.109 -1.695 1 97.75 109 ILE A N 1
ATOM 909 C CA . ILE A 1 109 ? -9.344 -20.547 -1.466 1 97.75 109 ILE A CA 1
ATOM 910 C C . ILE A 1 109 ? -7.895 -21.031 -1.479 1 97.75 109 ILE A C 1
ATOM 912 O O . ILE A 1 109 ? -7.129 -20.688 -2.385 1 97.75 109 ILE A O 1
ATOM 916 N N . GLN A 1 110 ? -7.57 -21.75 -0.477 1 98.44 110 GLN A N 1
ATOM 917 C CA . GLN A 1 110 ? -6.266 -22.406 -0.461 1 98.44 110 GLN A CA 1
ATOM 918 C C . GLN A 1 110 ? -6.402 -23.906 -0.702 1 98.44 110 GLN A C 1
ATOM 920 O O . GLN A 1 110 ? -7.211 -24.578 -0.055 1 98.44 110 GLN A O 1
ATOM 925 N N . ILE A 1 111 ? -5.59 -24.328 -1.626 1 98.12 111 ILE A N 1
ATOM 926 C CA . ILE A 1 111 ? -5.594 -25.75 -1.993 1 98.12 111 ILE A CA 1
ATOM 927 C C . ILE A 1 111 ? -4.207 -26.344 -1.759 1 98.12 111 ILE A C 1
ATOM 929 O O . ILE A 1 111 ? -3.193 -25.703 -2.045 1 98.12 111 ILE A O 1
ATOM 933 N N . ASP A 1 112 ? -4.234 -27.594 -1.215 1 98.12 112 ASP A N 1
ATOM 934 C CA . ASP A 1 112 ? -2.99 -28.359 -1.166 1 98.12 112 ASP A CA 1
ATOM 935 C C . ASP A 1 112 ? -2.51 -28.719 -2.57 1 98.12 112 ASP A C 1
ATOM 937 O O . ASP A 1 112 ? -3.211 -29.391 -3.318 1 98.12 112 ASP A O 1
ATOM 941 N N . GLY A 1 113 ? -1.357 -28.312 -2.92 1 97.88 113 GLY A N 1
ATOM 942 C CA . GLY A 1 113 ? -0.868 -28.406 -4.285 1 97.88 113 GLY A CA 1
ATOM 943 C C . GLY A 1 113 ? -0.577 -29.828 -4.711 1 97.88 113 GLY A C 1
ATOM 944 O O . GLY A 1 113 ? -0.394 -30.109 -5.902 1 97.88 113 GLY A O 1
ATOM 945 N N . TYR A 1 114 ? -0.59 -30.781 -3.781 1 97.31 114 TYR A N 1
ATOM 946 C CA . TYR A 1 114 ? -0.25 -32.156 -4.078 1 97.31 114 TYR A CA 1
ATOM 947 C C . TYR A 1 114 ? -1.488 -33.062 -4.031 1 97.31 114 TYR A C 1
ATOM 949 O O . TYR A 1 114 ? -1.71 -33.875 -4.93 1 97.31 114 TYR A O 1
ATOM 957 N N . SER A 1 115 ? -2.328 -32.875 -3.055 1 95.94 115 SER A N 1
ATOM 958 C CA . SER A 1 115 ? -3.52 -33.688 -2.9 1 95.94 115 SER A CA 1
ATOM 959 C C . SER A 1 115 ? -4.715 -33.094 -3.627 1 95.94 115 SER A C 1
ATOM 961 O O . SER A 1 115 ? -5.66 -33.812 -3.979 1 95.94 115 SER A O 1
ATOM 963 N N . GLY A 1 116 ? -4.738 -31.75 -3.766 1 96.31 116 GLY A N 1
ATOM 964 C CA . GLY A 1 116 ? -5.879 -31.078 -4.371 1 96.31 116 GLY A CA 1
ATOM 965 C C . GLY A 1 116 ? -6.977 -30.75 -3.377 1 96.31 116 GLY A C 1
ATOM 966 O O . GLY A 1 116 ? -8 -30.172 -3.744 1 96.31 116 GLY A O 1
ATOM 967 N N . GLU A 1 117 ? -6.73 -31 -2.156 1 96.5 117 GLU A N 1
ATOM 968 C CA . GLU A 1 117 ? -7.738 -30.75 -1.133 1 96.5 117 GLU A CA 1
ATOM 969 C C . GLU A 1 117 ? -7.82 -29.266 -0.79 1 96.5 117 GLU A C 1
ATOM 971 O O . GLU A 1 117 ? -6.793 -28.594 -0.697 1 96.5 117 GLU A O 1
ATOM 976 N N . ILE A 1 118 ? -9.039 -28.812 -0.616 1 97.62 118 ILE A N 1
ATOM 977 C CA . ILE A 1 118 ? -9.234 -27.453 -0.124 1 97.62 118 ILE A CA 1
ATOM 978 C C . ILE A 1 118 ? -8.922 -27.391 1.368 1 97.62 118 ILE A C 1
ATOM 980 O O . ILE A 1 118 ? -9.555 -28.078 2.174 1 97.62 118 ILE A O 1
ATOM 984 N N . VAL A 1 119 ? -8 -26.531 1.703 1 97.81 119 VAL A N 1
ATOM 985 C CA . VAL A 1 119 ? -7.539 -26.547 3.088 1 97.81 119 VAL A CA 1
ATOM 986 C C . VAL A 1 119 ? -7.977 -25.266 3.791 1 97.81 119 VAL A C 1
ATOM 988 O O . VAL A 1 119 ? -7.926 -25.172 5.02 1 97.81 119 VAL A O 1
ATOM 991 N N . SER A 1 120 ? -8.406 -24.25 3.084 1 97.69 120 SER A N 1
ATOM 992 C CA . SER A 1 120 ? -8.867 -23 3.678 1 97.69 120 SER A CA 1
ATOM 993 C C . SER A 1 120 ? -9.797 -22.25 2.732 1 97.69 120 SER A C 1
ATOM 995 O O . SER A 1 120 ? -9.578 -22.219 1.521 1 97.69 120 SER A O 1
ATOM 997 N N . VAL A 1 121 ? -10.859 -21.734 3.146 1 97.06 121 VAL A N 1
ATOM 998 C CA . VAL A 1 121 ? -11.75 -20.781 2.492 1 97.06 121 VAL A CA 1
ATOM 999 C C . VAL A 1 121 ? -12.016 -19.594 3.418 1 97.06 121 VAL A C 1
ATOM 1001 O O . VAL A 1 121 ? -12.633 -19.75 4.473 1 97.06 121 VAL A O 1
ATOM 1004 N N . ALA A 1 122 ? -11.547 -18.469 3.035 1 97.06 122 ALA A N 1
ATOM 1005 C CA . ALA A 1 122 ? -11.648 -17.312 3.918 1 97.06 122 ALA A CA 1
ATOM 1006 C C . ALA A 1 122 ? -11.688 -16.016 3.117 1 97.06 122 ALA A C 1
ATOM 1008 O O . ALA A 1 122 ? -11.422 -16 1.912 1 97.06 122 ALA A O 1
ATOM 1009 N N . GLN A 1 123 ? -12 -14.906 3.838 1 96.5 123 GLN A N 1
ATOM 1010 C CA . GLN A 1 123 ? -12.086 -13.594 3.203 1 96.5 123 GLN A CA 1
ATOM 1011 C C . GLN A 1 123 ? -10.766 -12.836 3.336 1 96.5 123 GLN A C 1
ATOM 1013 O O . GLN A 1 123 ? -10.148 -12.836 4.402 1 96.5 123 GLN A O 1
ATOM 1018 N N . ARG A 1 124 ? -10.383 -12.203 2.23 1 96.75 124 ARG A N 1
ATOM 1019 C CA . ARG A 1 124 ? -9.234 -11.297 2.221 1 96.75 124 ARG A CA 1
ATOM 1020 C C . ARG A 1 124 ? -9.672 -9.867 2.49 1 96.75 124 ARG A C 1
ATOM 1022 O O . ARG A 1 124 ? -9.539 -9 1.625 1 96.75 124 ARG A O 1
ATOM 1029 N N . ASN A 1 125 ? -9.961 -9.555 3.658 1 97.75 125 ASN A N 1
ATOM 1030 C CA . ASN A 1 125 ? -10.477 -8.234 4.023 1 97.75 125 ASN A CA 1
ATOM 1031 C C . ASN A 1 125 ? -9.422 -7.148 3.809 1 97.75 125 ASN A C 1
ATOM 1033 O O . ASN A 1 125 ? -9.766 -5.996 3.539 1 97.75 125 ASN A O 1
ATOM 1037 N N . SER A 1 126 ? -8.211 -7.582 3.912 1 98.06 126 SER A N 1
ATOM 1038 C CA . SER A 1 126 ? -7.137 -6.617 3.691 1 98.06 126 SER A CA 1
ATOM 1039 C C . SER A 1 126 ? -7.184 -6.051 2.275 1 98.06 126 SER A C 1
ATOM 1041 O O . SER A 1 126 ? -6.816 -4.895 2.051 1 98.06 126 SER A O 1
ATOM 1043 N N . ASP A 1 127 ? -7.621 -6.836 1.351 1 97.75 127 ASP A N 1
ATOM 1044 C CA . ASP A 1 127 ? -7.727 -6.355 -0.023 1 97.75 127 ASP A CA 1
ATOM 1045 C C . ASP A 1 127 ? -8.75 -5.227 -0.132 1 97.75 127 ASP A C 1
ATOM 1047 O O . ASP A 1 127 ? -8.547 -4.266 -0.873 1 97.75 127 ASP A O 1
ATOM 1051 N N . LEU A 1 128 ? -9.836 -5.355 0.534 1 96.94 128 LEU A N 1
ATOM 1052 C CA . LEU A 1 128 ? -10.828 -4.289 0.577 1 96.94 128 LEU A CA 1
ATOM 1053 C C . LEU A 1 128 ? -10.234 -3.02 1.185 1 96.94 128 LEU A C 1
ATOM 1055 O O . LEU A 1 128 ? -10.406 -1.928 0.637 1 96.94 128 LEU A O 1
ATOM 1059 N N . ILE A 1 129 ? -9.555 -3.148 2.254 1 98.5 129 ILE A N 1
ATOM 1060 C CA . ILE A 1 129 ? -8.945 -2.016 2.945 1 98.5 129 ILE A CA 1
ATOM 1061 C C . ILE A 1 129 ? -7.914 -1.353 2.037 1 98.5 129 ILE A C 1
ATOM 1063 O O . ILE A 1 129 ? -7.824 -0.123 1.981 1 98.5 129 ILE A O 1
ATOM 1067 N N . GLU A 1 130 ? -7.195 -2.166 1.357 1 98.12 130 GLU A N 1
ATOM 1068 C CA . GLU A 1 130 ? -6.215 -1.644 0.411 1 98.12 130 GLU A CA 1
ATOM 1069 C C . GLU A 1 130 ? -6.887 -0.817 -0.682 1 98.12 130 GLU A C 1
ATOM 1071 O O . GLU A 1 130 ? -6.398 0.254 -1.047 1 98.12 130 GLU A O 1
ATOM 1076 N N . LYS A 1 131 ? -7.977 -1.3 -1.214 1 97.62 131 LYS A N 1
ATOM 1077 C CA . LYS A 1 131 ? -8.688 -0.592 -2.273 1 97.62 131 LYS A CA 1
ATOM 1078 C C . LYS A 1 131 ? -9.258 0.73 -1.768 1 97.62 131 LYS A C 1
ATOM 1080 O O . LYS A 1 131 ? -9.312 1.713 -2.51 1 97.62 131 LYS A O 1
ATOM 1085 N N . ILE A 1 132 ? -9.664 0.762 -0.541 1 98.25 132 ILE A N 1
ATOM 1086 C CA . ILE A 1 132 ? -10.102 2.008 0.076 1 98.25 132 ILE A CA 1
ATOM 1087 C C . ILE A 1 132 ? -8.906 2.939 0.272 1 98.25 132 ILE A C 1
ATOM 1089 O O . ILE A 1 132 ? -8.984 4.129 -0.038 1 98.25 132 ILE A O 1
ATOM 1093 N N . HIS A 1 133 ? -7.828 2.385 0.678 1 98.69 133 HIS A N 1
ATOM 1094 C CA . HIS A 1 133 ? -6.613 3.135 0.988 1 98.69 133 HIS A CA 1
ATOM 1095 C C . HIS A 1 133 ? -6.082 3.854 -0.246 1 98.69 133 HIS A C 1
ATOM 1097 O O . HIS A 1 133 ? -5.695 5.023 -0.169 1 98.69 133 HIS A O 1
ATOM 1103 N N . ASP A 1 134 ? -6.102 3.182 -1.355 1 97.75 134 ASP A N 1
ATOM 1104 C CA . ASP A 1 134 ? -5.461 3.805 -2.51 1 97.75 134 ASP A CA 1
ATOM 1105 C C . ASP A 1 134 ? -6.496 4.363 -3.48 1 97.75 134 ASP A C 1
ATOM 1107 O O . ASP A 1 134 ? -6.148 4.844 -4.562 1 97.75 134 ASP A O 1
ATOM 1111 N N . GLY A 1 135 ? -7.766 4.246 -3.15 1 97 135 GLY A N 1
ATOM 1112 C CA . GLY A 1 135 ? -8.836 4.863 -3.92 1 97 135 GLY A CA 1
ATOM 1113 C C . GLY A 1 135 ? -9.352 3.977 -5.039 1 97 135 GLY A C 1
ATOM 1114 O O . GLY A 1 135 ? -10.297 4.344 -5.742 1 97 135 GLY A O 1
ATOM 1115 N N . SER A 1 136 ? -8.836 2.773 -5.16 1 96.56 136 SER A N 1
ATOM 1116 C CA . SER A 1 136 ? -9.219 1.909 -6.273 1 96.56 136 SER A CA 1
ATOM 1117 C C . SER A 1 136 ? -10.547 1.219 -6.004 1 96.56 136 SER A C 1
ATOM 1119 O O . SER A 1 136 ? -11.047 0.473 -6.848 1 96.56 136 SER A O 1
ATOM 1121 N N . ILE A 1 137 ? -11.141 1.475 -4.871 1 95.25 137 ILE A N 1
ATOM 1122 C CA . ILE A 1 137 ? -12.438 0.891 -4.523 1 95.25 137 ILE A CA 1
ATOM 1123 C C . ILE A 1 137 ? -13.484 1.307 -5.555 1 95.25 137 ILE A C 1
ATOM 1125 O O . ILE A 1 137 ? -14.359 0.516 -5.91 1 95.25 137 ILE A O 1
ATOM 1129 N N . LEU A 1 138 ? -13.391 2.496 -6.016 1 94.69 138 LEU A N 1
ATOM 1130 C CA . LEU A 1 138 ? -14.352 2.971 -7.012 1 94.69 138 LEU A CA 1
ATOM 1131 C C . LEU A 1 138 ? -14.156 2.248 -8.336 1 94.69 138 LEU A C 1
ATOM 1133 O O . LEU A 1 138 ? -15.125 1.931 -9.031 1 94.69 138 LEU A O 1
ATOM 1137 N N . ASP A 1 139 ? -12.922 2.014 -8.711 1 93.62 139 ASP A N 1
ATOM 1138 C CA . ASP A 1 139 ? -12.625 1.231 -9.906 1 93.62 139 ASP A CA 1
ATOM 1139 C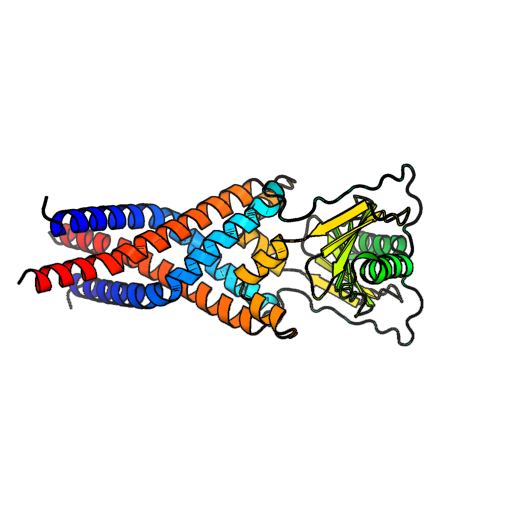 C . ASP A 1 139 ? -13.164 -0.192 -9.781 1 93.62 139 ASP A C 1
ATOM 1141 O O . ASP A 1 139 ? -13.719 -0.737 -10.734 1 93.62 139 ASP A O 1
ATOM 1145 N N . PHE A 1 140 ? -13.016 -0.746 -8.617 1 92.5 140 PHE A N 1
ATOM 1146 C CA . PHE A 1 140 ? -13.477 -2.102 -8.336 1 92.5 140 PHE A CA 1
ATOM 1147 C C . PHE A 1 140 ? -14.992 -2.189 -8.422 1 92.5 140 PHE A C 1
ATOM 1149 O O . PHE A 1 140 ? -15.531 -3.082 -9.078 1 92.5 140 PHE A O 1
ATOM 1156 N N . LEU A 1 141 ? -15.68 -1.245 -7.859 1 91.75 141 LEU A N 1
ATOM 1157 C CA . LEU A 1 141 ? -17.141 -1.245 -7.812 1 91.75 141 LEU A CA 1
ATOM 1158 C C . LEU A 1 141 ? -17.734 -1.005 -9.195 1 91.75 141 LEU A C 1
ATOM 1160 O O . LEU A 1 141 ? -18.797 -1.535 -9.523 1 91.75 141 LEU A O 1
ATOM 1164 N N . SER A 1 142 ? -17.047 -0.303 -9.984 1 91.31 142 SER A N 1
ATOM 1165 C CA . SER A 1 142 ? -17.516 -0.018 -11.328 1 91.31 142 SER A CA 1
ATOM 1166 C C . SER A 1 142 ? -17.109 -1.116 -12.305 1 91.31 142 SER A C 1
ATOM 1168 O O . SER A 1 142 ? -17.484 -1.084 -13.484 1 91.31 142 SER A O 1
ATOM 1170 N N . ARG A 1 143 ? -16.375 -2.125 -11.836 1 88.12 143 ARG A N 1
ATOM 1171 C CA . ARG A 1 143 ? -15.891 -3.246 -12.633 1 88.12 143 ARG A CA 1
ATOM 1172 C C . ARG A 1 143 ? -15.18 -2.754 -13.891 1 88.12 143 ARG A C 1
ATOM 1174 O O . ARG A 1 143 ? -15.43 -3.258 -14.992 1 88.12 143 ARG A O 1
ATOM 1181 N N . THR A 1 144 ? -14.461 -1.728 -13.672 1 83.62 144 THR A N 1
ATOM 1182 C CA . THR A 1 144 ? -13.656 -1.184 -14.766 1 83.62 144 THR A CA 1
ATOM 1183 C C . THR A 1 144 ? -12.203 -1.621 -14.641 1 83.62 144 THR A C 1
ATOM 1185 O O . THR A 1 144 ? -11.68 -1.755 -13.531 1 83.62 144 THR A O 1
ATOM 1188 N N . ASP A 1 145 ? -11.602 -1.81 -15.719 1 80.44 145 ASP A N 1
ATOM 1189 C CA . ASP A 1 145 ? -10.18 -2.143 -15.734 1 80.44 145 ASP A CA 1
ATOM 1190 C C . ASP A 1 145 ? -9.32 -0.885 -15.641 1 80.44 145 ASP A C 1
ATOM 1192 O O . ASP A 1 145 ? -8.102 -0.97 -15.445 1 80.44 145 ASP A O 1
ATOM 1196 N N . SER A 1 146 ? -10.031 0.156 -15.742 1 85.69 146 SER A N 1
ATOM 1197 C CA . SER A 1 146 ? -9.297 1.414 -15.656 1 85.69 146 SER A CA 1
ATOM 1198 C C . SER A 1 146 ? -8.859 1.702 -14.227 1 85.69 146 SER A C 1
ATOM 1200 O O . SER A 1 146 ? -9.508 1.273 -13.273 1 85.69 146 SER A O 1
ATOM 1202 N N . GLU A 1 147 ? -7.699 2.246 -14.07 1 93.19 147 GLU A N 1
ATOM 1203 C CA . GLU A 1 147 ? -7.191 2.629 -12.758 1 93.19 147 GLU A CA 1
ATOM 1204 C C . GLU A 1 147 ? -7.289 4.137 -12.547 1 93.19 147 GLU A C 1
ATOM 1206 O O . GLU A 1 147 ? -6.453 4.727 -11.859 1 93.19 147 GLU A O 1
ATOM 1211 N N . ASN A 1 148 ? -8.266 4.773 -13.086 1 93.94 148 ASN A N 1
ATOM 1212 C CA . ASN A 1 148 ? -8.375 6.227 -13.078 1 93.94 148 ASN A CA 1
ATOM 1213 C C . ASN A 1 148 ? -8.617 6.766 -11.672 1 93.94 148 ASN A C 1
ATOM 1215 O O . ASN A 1 148 ? -7.996 7.75 -11.266 1 93.94 148 ASN A O 1
ATOM 1219 N N . SER A 1 149 ? -9.539 6.145 -10.984 1 95.81 149 SER A N 1
ATOM 1220 C CA . SER A 1 149 ? -9.836 6.605 -9.633 1 95.81 149 SER A CA 1
ATOM 1221 C C . SER A 1 149 ? -8.609 6.508 -8.734 1 95.81 149 SER A C 1
ATOM 1223 O O . SER A 1 149 ? -8.328 7.43 -7.965 1 95.81 149 SER A O 1
ATOM 1225 N N . LYS A 1 150 ? -7.922 5.453 -8.844 1 97.5 150 LYS A N 1
ATOM 1226 C CA . LYS A 1 150 ? -6.691 5.27 -8.07 1 97.5 150 LYS A CA 1
ATOM 1227 C C . LYS A 1 150 ? -5.668 6.355 -8.406 1 97.5 150 LYS A C 1
ATOM 1229 O O . LYS A 1 150 ? -5.09 6.965 -7.504 1 97.5 150 LYS A O 1
ATOM 1234 N N . LEU A 1 151 ? -5.473 6.605 -9.641 1 97.94 151 LEU A N 1
ATOM 1235 C CA . LEU A 1 151 ? -4.492 7.59 -10.078 1 97.94 151 LEU A CA 1
ATOM 1236 C C . LEU A 1 151 ? -4.848 8.984 -9.57 1 97.94 151 LEU A C 1
ATOM 1238 O O . LEU A 1 151 ? -3.996 9.688 -9.023 1 97.94 151 LEU A O 1
ATOM 1242 N N . ILE A 1 152 ? -6.055 9.328 -9.711 1 97.94 152 ILE A N 1
ATOM 1243 C CA . ILE A 1 152 ? -6.504 10.656 -9.305 1 97.94 152 ILE A CA 1
ATOM 1244 C C . ILE A 1 152 ? -6.418 10.789 -7.785 1 97.94 152 ILE A C 1
ATOM 1246 O O . ILE A 1 152 ? -5.801 11.727 -7.27 1 97.94 152 ILE A O 1
ATOM 1250 N N . TYR A 1 153 ? -7.004 9.852 -7.137 1 98.31 153 TYR A N 1
ATOM 1251 C CA . TYR A 1 153 ? -7.078 9.883 -5.68 1 98.31 153 TYR A CA 1
ATOM 1252 C C . TYR A 1 153 ? -5.684 9.883 -5.066 1 98.31 153 TYR A C 1
ATOM 1254 O O . TYR A 1 153 ? -5.371 10.727 -4.219 1 98.31 153 TYR A O 1
ATOM 1262 N N . SER A 1 154 ? -4.859 8.984 -5.461 1 98.38 154 SER A N 1
ATOM 1263 C CA . SER A 1 154 ? -3.529 8.836 -4.887 1 98.38 154 SER A CA 1
ATOM 1264 C C . SER A 1 154 ? -2.645 10.031 -5.227 1 98.38 154 SER A C 1
ATOM 1266 O O . SER A 1 154 ? -1.86 10.492 -4.395 1 98.38 154 SER A O 1
ATOM 1268 N N . THR A 1 155 ? -2.76 10.57 -6.422 1 98.62 155 THR A N 1
ATOM 1269 C CA . THR A 1 155 ? -1.95 11.711 -6.816 1 98.62 155 THR A CA 1
ATOM 1270 C C . THR A 1 155 ? -2.336 12.953 -6.012 1 98.62 155 THR A C 1
ATOM 1272 O O . THR A 1 155 ? -1.471 13.633 -5.453 1 98.62 155 THR A O 1
ATOM 1275 N N . LEU A 1 156 ? -3.602 13.18 -5.898 1 98.56 156 LEU A N 1
ATOM 1276 C CA . LEU A 1 156 ? -4.074 14.375 -5.207 1 98.56 156 LEU A CA 1
ATOM 1277 C C . LEU A 1 156 ? -3.725 14.32 -3.725 1 98.56 156 LEU A C 1
ATOM 1279 O O . LEU A 1 156 ? -3.217 15.297 -3.164 1 98.56 156 LEU A O 1
ATOM 1283 N N . THR A 1 157 ? -3.959 13.234 -3.113 1 98.56 157 THR A N 1
ATOM 1284 C CA . THR A 1 157 ? -3.713 13.133 -1.68 1 98.56 157 THR A CA 1
ATOM 1285 C C . THR A 1 157 ? -2.217 13.148 -1.386 1 98.56 157 THR A C 1
ATOM 1287 O O . THR A 1 157 ? -1.781 13.719 -0.383 1 98.56 157 THR A O 1
ATOM 1290 N N . SER A 1 158 ? -1.434 12.547 -2.244 1 98.75 158 SER A N 1
ATOM 1291 C CA . SER A 1 158 ? 0.011 12.539 -2.039 1 98.75 158 SER A CA 1
ATOM 1292 C C . SER A 1 158 ? 0.607 13.93 -2.248 1 98.75 158 SER A C 1
ATOM 1294 O O . SER A 1 158 ? 1.462 14.367 -1.475 1 98.75 158 SER A O 1
ATOM 1296 N N . LEU A 1 159 ? 0.182 14.602 -3.281 1 98.62 159 LEU A N 1
ATOM 1297 C CA . LEU A 1 159 ? 0.644 15.969 -3.502 1 98.62 159 LEU A CA 1
ATOM 1298 C C . LEU A 1 159 ? 0.26 16.859 -2.332 1 98.62 159 LEU A C 1
ATOM 1300 O O . LEU A 1 159 ? 1.057 17.703 -1.896 1 98.62 159 LEU A O 1
ATOM 1304 N N . ALA A 1 160 ? -0.959 16.672 -1.915 1 98.69 160 ALA A N 1
ATOM 1305 C CA . ALA A 1 160 ? -1.4 17.422 -0.745 1 98.69 160 ALA A CA 1
ATOM 1306 C C . ALA A 1 160 ? -0.493 17.156 0.453 1 98.69 160 ALA A C 1
ATOM 1308 O O . ALA A 1 160 ? -0.049 18.094 1.122 1 98.69 160 ALA A O 1
ATOM 1309 N N . LEU A 1 161 ? -0.204 15.953 0.667 1 98.69 161 LEU A N 1
ATOM 1310 C CA . LEU A 1 161 ? 0.635 15.578 1.8 1 98.69 161 LEU A CA 1
ATOM 1311 C C . LEU A 1 161 ? 2.023 16.188 1.676 1 98.69 161 LEU A C 1
ATOM 1313 O O . LEU A 1 161 ? 2.555 16.734 2.646 1 98.69 161 LEU A O 1
ATOM 1317 N N . ILE A 1 162 ? 2.58 16.125 0.552 1 98.62 162 ILE A N 1
ATOM 1318 C CA . ILE A 1 162 ? 3.914 16.672 0.305 1 98.62 162 ILE A CA 1
ATOM 1319 C C . ILE A 1 162 ? 3.906 18.188 0.52 1 98.62 162 ILE A C 1
ATOM 1321 O O . ILE A 1 162 ? 4.762 18.719 1.229 1 98.62 162 ILE A O 1
ATOM 1325 N N . PHE A 1 163 ? 2.965 18.859 -0.023 1 98.25 163 PHE A N 1
ATOM 1326 C CA . PHE A 1 163 ? 2.848 20.297 0.122 1 98.25 163 PHE A CA 1
ATOM 1327 C C . PHE A 1 163 ? 2.658 20.688 1.584 1 98.25 163 PHE A C 1
ATOM 1329 O O . PHE A 1 163 ? 3.268 21.641 2.064 1 98.25 163 PHE A O 1
ATOM 1336 N N . LEU A 1 164 ? 1.777 19.938 2.223 1 98.62 164 LEU A N 1
ATOM 1337 C CA . LEU A 1 164 ? 1.529 20.219 3.635 1 98.62 164 LEU A CA 1
ATOM 1338 C C . LEU A 1 164 ? 2.791 19.984 4.461 1 98.62 164 LEU A C 1
ATOM 1340 O O . LEU A 1 164 ? 3.064 20.734 5.402 1 98.62 164 LEU A O 1
ATOM 1344 N N . GLY A 1 165 ? 3.492 18.938 4.094 1 98.31 165 GLY A N 1
ATOM 1345 C CA . GLY A 1 165 ? 4.758 18.719 4.777 1 98.31 165 GLY A CA 1
ATOM 1346 C C . GLY A 1 165 ? 5.742 19.844 4.594 1 98.31 165 GLY A C 1
ATOM 1347 O O . GLY A 1 165 ? 6.332 20.328 5.562 1 98.31 165 GLY A O 1
ATOM 1348 N N . ILE A 1 166 ? 5.926 20.328 3.445 1 98.06 166 ILE A N 1
ATOM 1349 C CA . ILE A 1 166 ? 6.879 21.375 3.113 1 98.06 166 ILE A CA 1
ATOM 1350 C C . ILE A 1 166 ? 6.426 22.703 3.729 1 98.06 166 ILE A C 1
ATOM 1352 O O . ILE A 1 166 ? 7.199 23.375 4.414 1 98.06 166 ILE A O 1
ATOM 1356 N N . SER A 1 167 ? 5.164 23.031 3.494 1 98.06 167 SER A N 1
ATOM 1357 C CA . SER A 1 167 ? 4.656 24.281 4.039 1 98.06 167 SER A CA 1
ATOM 1358 C C . SER A 1 167 ? 4.648 24.266 5.562 1 98.06 167 SER A C 1
ATOM 1360 O O . SER A 1 167 ? 5.016 25.25 6.203 1 98.06 167 SER A O 1
ATOM 1362 N N . GLY A 1 168 ? 4.273 23.094 6.102 1 97.44 168 GLY A N 1
ATOM 1363 C CA . GLY A 1 168 ? 4.328 22.969 7.551 1 97.44 168 GLY A CA 1
ATOM 1364 C C . GLY A 1 168 ? 5.719 23.156 8.117 1 97.44 168 GLY A C 1
ATOM 1365 O O . GLY A 1 168 ? 5.887 23.812 9.148 1 97.44 168 GLY A O 1
ATOM 1366 N N . PHE A 1 169 ? 6.676 22.609 7.461 1 97.88 169 PHE A N 1
ATOM 1367 C CA . PHE A 1 169 ? 8.055 22.766 7.902 1 97.88 169 PHE A CA 1
ATOM 1368 C C . PHE A 1 169 ? 8.461 24.234 7.93 1 97.88 169 PHE A C 1
ATOM 1370 O O . PHE A 1 169 ? 9.078 24.703 8.891 1 97.88 169 PHE A O 1
ATOM 1377 N N . TYR A 1 170 ? 8.094 24.984 6.938 1 97.5 170 TYR A N 1
ATOM 1378 C CA . TYR A 1 170 ? 8.492 26.375 6.855 1 97.5 170 TYR A CA 1
ATOM 1379 C C . TYR A 1 170 ? 7.738 27.219 7.871 1 97.5 170 TYR A C 1
ATOM 1381 O O . TYR A 1 170 ? 8.25 28.25 8.344 1 97.5 170 TYR A O 1
ATOM 1389 N N . LEU A 1 171 ? 6.535 26.797 8.211 1 97.62 171 LEU A N 1
ATOM 1390 C CA . LEU A 1 171 ? 5.789 27.516 9.242 1 97.62 171 LEU A CA 1
ATOM 1391 C C . LEU A 1 171 ? 6.461 27.359 10.602 1 97.62 171 LEU A C 1
ATOM 1393 O O . LEU A 1 171 ? 6.316 28.234 11.469 1 97.62 171 LEU A O 1
ATOM 1397 N N . TRP A 1 172 ? 7.113 26.297 10.758 1 96.69 172 TRP A N 1
ATOM 1398 C CA . TRP A 1 172 ? 7.863 26.062 11.984 1 96.69 172 TRP A CA 1
ATOM 1399 C C . TRP A 1 172 ? 9.219 26.766 11.938 1 96.69 172 TRP A C 1
ATOM 1401 O O . TRP A 1 172 ? 9.648 27.375 12.914 1 96.69 172 TRP A O 1
ATOM 1411 N N . TYR A 1 173 ? 9.906 26.703 10.766 1 97 173 TYR A N 1
ATOM 1412 C CA . TYR A 1 173 ? 11.289 27.141 10.609 1 97 173 TYR A CA 1
ATOM 1413 C C . TYR A 1 173 ? 11.391 28.656 10.508 1 97 173 TYR A C 1
ATOM 1415 O O . TYR A 1 173 ? 12.32 29.25 11.047 1 97 173 TYR A O 1
ATOM 1423 N N . ASN A 1 174 ? 10.508 29.344 9.914 1 97 174 ASN A N 1
ATOM 1424 C CA . ASN A 1 174 ? 10.602 30.766 9.594 1 97 174 ASN A CA 1
ATOM 1425 C C . ASN A 1 174 ? 10.578 31.625 10.859 1 97 174 ASN A C 1
ATOM 1427 O O . ASN A 1 174 ? 11.375 32.562 11 1 97 174 ASN A O 1
ATOM 1431 N N . PRO A 1 175 ? 9.711 31.422 11.789 1 95.81 175 PRO A N 1
ATOM 1432 C CA . PRO A 1 175 ? 9.734 32.219 13.023 1 95.81 175 PRO A CA 1
ATOM 1433 C C . PRO A 1 175 ? 11.062 32.094 13.766 1 95.81 175 PRO A C 1
ATOM 1435 O O . PRO A 1 175 ? 11.508 33.062 14.398 1 95.81 175 PRO A O 1
ATOM 1438 N N . LYS A 1 176 ? 11.664 30.984 13.68 1 95 176 LYS A N 1
ATOM 1439 C CA . LYS A 1 176 ? 12.969 30.797 14.312 1 95 176 LYS A CA 1
ATOM 1440 C C . LYS A 1 176 ? 14.039 31.641 13.609 1 95 176 LYS A C 1
ATOM 1442 O O . LYS A 1 176 ? 14.906 32.219 14.266 1 95 176 LYS A O 1
ATOM 1447 N N . ARG A 1 177 ? 13.93 31.609 12.359 1 95.44 177 ARG A N 1
ATOM 1448 C CA . ARG A 1 177 ? 14.867 32.406 11.562 1 95.44 177 ARG A CA 1
ATOM 1449 C C . ARG A 1 177 ? 14.727 33.906 11.859 1 95.44 177 ARG A C 1
ATOM 1451 O O . ARG A 1 177 ? 15.727 34.594 11.984 1 95.44 177 ARG A O 1
ATOM 1458 N N . ILE A 1 178 ? 13.531 34.406 11.945 1 95.69 178 ILE A N 1
ATOM 1459 C CA . ILE A 1 178 ? 13.25 35.812 12.234 1 95.69 178 ILE A CA 1
ATOM 1460 C C . ILE A 1 178 ? 13.805 36.188 13.602 1 95.69 178 ILE A C 1
ATOM 1462 O O . ILE A 1 178 ? 14.438 37.219 13.758 1 95.69 178 ILE A O 1
ATOM 1466 N N . LYS A 1 179 ? 13.633 35.312 14.539 1 95.25 179 LYS A N 1
ATOM 1467 C CA . LYS A 1 179 ? 14.141 35.562 15.883 1 95.25 179 LYS A CA 1
ATOM 1468 C C . LYS A 1 179 ? 15.664 35.656 15.891 1 95.25 179 LYS A C 1
ATOM 1470 O O . LYS A 1 179 ? 16.234 36.531 16.562 1 95.25 179 LYS A O 1
ATOM 1475 N N . LYS A 1 180 ? 16.281 34.781 15.141 1 94.31 180 LYS A N 1
ATOM 1476 C CA . LYS A 1 180 ? 17.75 34.812 15.055 1 94.31 180 LYS A CA 1
ATOM 1477 C C . LYS A 1 180 ? 18.25 36.094 14.398 1 94.31 180 LYS A C 1
ATOM 1479 O O . LYS A 1 180 ? 19.25 36.656 14.828 1 94.31 180 LYS A O 1
ATOM 1484 N N . LEU A 1 181 ? 17.625 36.594 13.391 1 92.75 181 LEU A N 1
ATOM 1485 C CA . LEU A 1 181 ? 18 37.781 12.68 1 92.75 181 LEU A CA 1
ATOM 1486 C C . LEU A 1 181 ? 17.828 39.031 13.562 1 92.75 181 LEU A C 1
ATOM 1488 O O . LEU A 1 181 ? 18.625 39.969 13.477 1 92.75 181 LEU A O 1
ATOM 1492 N N . LYS A 1 182 ? 16.844 39 14.32 1 90.69 182 LYS A N 1
ATOM 1493 C CA . LYS A 1 182 ? 16.609 40.125 15.234 1 90.69 182 LYS A CA 1
ATOM 1494 C C . LYS A 1 182 ? 17.656 40.156 16.344 1 90.69 182 LYS A C 1
ATOM 1496 O O . LYS A 1 182 ? 18.031 41.25 16.797 1 90.69 182 LYS A O 1
ATOM 1501 N N . LYS A 1 183 ? 18.125 39.031 16.781 1 89.75 183 LYS A N 1
ATOM 1502 C CA . LYS A 1 183 ? 19.172 38.969 17.797 1 89.75 183 LYS A CA 1
ATOM 1503 C C . LYS A 1 183 ? 20.516 39.406 17.219 1 89.75 183 LYS A C 1
ATOM 1505 O O . LYS A 1 183 ? 21.344 40 17.906 1 89.75 183 LYS A O 1
ATOM 1510 N N . GLY A 1 184 ? 20.656 38.906 15.969 1 76.25 184 GLY A N 1
ATOM 1511 C CA . GLY A 1 184 ? 21.922 39.281 15.359 1 76.25 184 GLY A CA 1
ATOM 1512 C C . GLY A 1 184 ? 21.984 40.75 14.969 1 76.25 184 GLY A C 1
ATOM 1513 O O . GLY A 1 184 ? 23.062 41.281 14.711 1 76.25 184 GLY A O 1
ATOM 1514 N N . SER A 1 185 ? 20.906 41.312 14.625 1 67.19 185 SER A N 1
ATOM 1515 C CA . SER A 1 185 ? 20.922 42.719 14.258 1 67.19 185 SER A CA 1
ATOM 1516 C C . SER A 1 185 ? 21.047 43.625 15.492 1 67.19 185 SER A C 1
ATOM 1518 O O . SER A 1 185 ? 21.234 44.812 15.367 1 67.19 185 SER A O 1
ATOM 1520 N N . GLY A 1 186 ? 20.797 43.031 16.688 1 52.47 186 GLY A N 1
ATOM 1521 C CA . GLY A 1 186 ? 21.109 43.844 17.859 1 52.47 186 GLY A CA 1
ATOM 1522 C C . GLY A 1 186 ? 22.5 43.594 18.406 1 52.47 186 GLY A C 1
ATOM 1523 O O . GLY A 1 186 ? 23.125 42.562 18.094 1 52.47 186 GLY A O 1
ATOM 1524 N N . MET B 1 1 ? -15.57 29.656 34.281 1 60.47 1 MET B N 1
ATOM 1525 C CA . MET B 1 1 ? -14.547 29.984 33.312 1 60.47 1 MET B CA 1
ATOM 1526 C C . MET B 1 1 ? -15.172 30.297 31.953 1 60.47 1 MET B C 1
ATOM 1528 O O . MET B 1 1 ? -16.078 29.594 31.516 1 60.47 1 MET B O 1
ATOM 1532 N N . ASN B 1 2 ? -14.891 31.453 31.297 1 87 2 ASN B N 1
ATOM 1533 C CA . ASN B 1 2 ? -15.445 32 30.062 1 87 2 ASN B CA 1
ATOM 1534 C C . ASN B 1 2 ? -15.188 31.078 28.875 1 87 2 ASN B C 1
ATOM 1536 O O . ASN B 1 2 ? -14.117 30.469 28.766 1 87 2 ASN B O 1
ATOM 1540 N N . ARG B 1 3 ? -16.297 30.438 28.359 1 92.38 3 ARG B N 1
ATOM 1541 C CA . ARG B 1 3 ? -16.281 29.531 27.234 1 92.38 3 ARG B CA 1
ATOM 1542 C C . ARG B 1 3 ? -15.195 29.922 26.234 1 92.38 3 ARG B C 1
ATOM 1544 O O . ARG B 1 3 ? -14.492 29.062 25.688 1 92.38 3 ARG B O 1
ATOM 1551 N N . ILE B 1 4 ? -15.031 31.078 26.047 1 94.25 4 ILE B N 1
ATOM 1552 C CA . ILE B 1 4 ? -14.039 31.594 25.109 1 94.25 4 ILE B CA 1
ATOM 1553 C C . ILE B 1 4 ? -12.633 31.281 25.625 1 94.25 4 ILE B C 1
ATOM 1555 O O . ILE B 1 4 ? -11.773 30.844 24.859 1 94.25 4 ILE B O 1
ATOM 1559 N N . SER B 1 5 ? -12.422 31.469 26.875 1 95.25 5 SER B N 1
ATOM 1560 C CA . SER B 1 5 ? -11.117 31.203 27.484 1 95.25 5 SER B CA 1
ATOM 1561 C C . SER B 1 5 ? -10.766 29.719 27.391 1 95.25 5 SER B C 1
ATOM 1563 O O . SER B 1 5 ? -9.602 29.375 27.188 1 95.25 5 SER B O 1
ATOM 1565 N N . ILE B 1 6 ? -11.727 28.906 27.547 1 96.44 6 ILE B N 1
ATOM 1566 C CA . ILE B 1 6 ? -11.523 27.469 27.484 1 96.44 6 ILE B CA 1
ATOM 1567 C C . ILE B 1 6 ? -11.117 27.062 26.062 1 96.44 6 ILE B C 1
ATOM 1569 O O . ILE B 1 6 ? -10.148 26.328 25.875 1 96.44 6 ILE B O 1
ATOM 1573 N N . ILE B 1 7 ? -11.805 27.562 25.047 1 97.25 7 ILE B N 1
ATOM 1574 C CA . ILE B 1 7 ? -11.516 27.234 23.656 1 97.25 7 ILE B CA 1
ATOM 1575 C C . ILE B 1 7 ? -10.125 27.75 23.281 1 97.25 7 ILE B C 1
ATOM 1577 O O . ILE B 1 7 ? -9.375 27.062 22.578 1 97.25 7 ILE B O 1
ATOM 1581 N N . ALA B 1 8 ? -9.82 28.875 23.781 1 96.94 8 ALA B N 1
ATOM 1582 C CA . ALA B 1 8 ? -8.508 29.453 23.516 1 96.94 8 ALA B CA 1
ATOM 1583 C C . ALA B 1 8 ? -7.395 28.578 24.078 1 96.94 8 ALA B C 1
ATOM 1585 O O . ALA B 1 8 ? -6.367 28.375 23.438 1 96.94 8 ALA B O 1
ATOM 1586 N N . ASN B 1 9 ? -7.617 28.109 25.266 1 97.06 9 ASN B N 1
ATOM 1587 C CA . ASN B 1 9 ? -6.637 27.234 25.906 1 97.06 9 ASN B CA 1
ATOM 1588 C C . ASN B 1 9 ? -6.484 25.922 25.141 1 97.06 9 ASN B C 1
ATOM 1590 O O . ASN B 1 9 ? -5.371 25.438 24.938 1 97.06 9 ASN B O 1
ATOM 1594 N N . ILE B 1 10 ? -7.559 25.328 24.719 1 97.06 10 ILE B N 1
ATOM 1595 C CA . ILE B 1 10 ? -7.559 24.094 23.938 1 97.06 10 ILE B CA 1
ATOM 1596 C C . ILE B 1 10 ? -6.824 24.312 22.625 1 97.06 10 ILE B C 1
ATOM 1598 O O . ILE B 1 10 ? -6.062 23.453 22.172 1 97.06 10 ILE B O 1
ATOM 1602 N N . THR B 1 11 ? -7.035 25.453 21.984 1 97.62 11 THR B N 1
ATOM 1603 C CA . THR B 1 11 ? -6.367 25.797 20.719 1 97.62 11 THR B CA 1
ATOM 1604 C C . THR B 1 11 ? -4.855 25.828 20.906 1 97.62 11 THR B C 1
ATOM 1606 O O . THR B 1 11 ? -4.105 25.344 20.062 1 97.62 11 THR B O 1
ATOM 1609 N N . ARG B 1 12 ? -4.434 26.359 22.016 1 97.62 12 ARG B N 1
ATOM 1610 C CA . ARG B 1 12 ? -3.008 26.438 22.328 1 97.62 12 ARG B CA 1
ATOM 1611 C C . ARG B 1 12 ? -2.408 25.062 22.516 1 97.62 12 ARG B C 1
ATOM 1613 O O . ARG B 1 12 ? -1.282 24.797 22.078 1 97.62 12 ARG B O 1
ATOM 1620 N N . ILE B 1 13 ? -3.129 24.25 23.141 1 96.94 13 ILE B N 1
ATOM 1621 C CA . ILE B 1 13 ? -2.686 22.875 23.359 1 96.94 13 ILE B CA 1
ATOM 1622 C C . ILE B 1 13 ? -2.559 22.156 22.031 1 96.94 13 ILE B C 1
ATOM 1624 O O . ILE B 1 13 ? -1.557 21.484 21.766 1 96.94 13 ILE B O 1
ATOM 1628 N N . HIS B 1 14 ? -3.555 22.281 21.141 1 97.44 14 HIS B N 1
ATOM 1629 C CA . HIS B 1 14 ? -3.51 21.672 19.828 1 97.44 14 HIS B CA 1
ATOM 1630 C C . HIS B 1 14 ? -2.322 22.188 19.016 1 97.44 14 HIS B C 1
ATOM 1632 O O . HIS B 1 14 ? -1.686 21.422 18.281 1 97.44 14 HIS B O 1
ATOM 1638 N N . ARG B 1 15 ? -2.094 23.422 19.156 1 97.62 15 ARG B N 1
ATOM 1639 C CA . ARG B 1 15 ? -0.979 24.031 18.438 1 97.62 15 ARG B CA 1
ATOM 1640 C C . ARG B 1 15 ? 0.352 23.438 18.891 1 97.62 15 ARG B C 1
ATOM 1642 O O . ARG B 1 15 ? 1.217 23.141 18.062 1 97.62 15 ARG B O 1
ATOM 1649 N N . ARG B 1 16 ? 0.505 23.234 20.172 1 97.19 16 ARG B N 1
ATOM 1650 C CA . ARG B 1 16 ? 1.73 22.672 20.734 1 97.19 16 ARG B CA 1
ATOM 1651 C C . ARG B 1 16 ? 1.912 21.219 20.312 1 97.19 16 ARG B C 1
ATOM 1653 O O . ARG B 1 16 ? 2.998 20.828 19.875 1 97.19 16 ARG B O 1
ATOM 1660 N N . ILE B 1 17 ? 0.898 20.531 20.406 1 96.69 17 ILE B N 1
ATOM 1661 C CA . ILE B 1 17 ? 0.951 19.109 20.062 1 96.69 17 ILE B CA 1
ATOM 1662 C C . ILE B 1 17 ? 1.211 18.953 18.578 1 96.69 17 ILE B C 1
ATOM 1664 O O . ILE B 1 17 ? 2.051 18.141 18.172 1 96.69 17 ILE B O 1
ATOM 1668 N N . HIS B 1 18 ? 0.49 19.703 17.766 1 98.31 18 HIS B N 1
ATOM 1669 C CA . HIS B 1 18 ? 0.661 19.672 16.328 1 98.31 18 HIS B CA 1
ATOM 1670 C C . HIS B 1 18 ? 2.105 19.969 15.93 1 98.31 18 HIS B C 1
ATOM 1672 O O . HIS B 1 18 ? 2.693 19.25 15.125 1 98.31 18 HIS B O 1
ATOM 1678 N N . LYS B 1 19 ? 2.648 20.891 16.594 1 97.69 19 LYS B N 1
ATOM 1679 C CA . LYS B 1 19 ? 4.023 21.297 16.297 1 97.69 19 LYS B CA 1
ATOM 1680 C C . LYS B 1 19 ? 5.008 20.203 16.703 1 97.69 19 LYS B C 1
ATOM 1682 O O . LYS B 1 19 ? 5.848 19.781 15.906 1 97.69 19 LYS B O 1
ATOM 1687 N N . TRP B 1 20 ? 4.859 19.641 17.859 1 96.81 20 TRP B N 1
ATOM 1688 C CA . TRP B 1 20 ? 5.836 18.719 18.422 1 96.81 20 TRP B CA 1
ATOM 1689 C C . TRP B 1 20 ? 5.762 17.359 17.734 1 96.81 20 TRP B C 1
ATOM 1691 O O . TRP B 1 20 ? 6.77 16.656 17.625 1 96.81 20 TRP B O 1
ATOM 1701 N N . ILE B 1 21 ? 4.668 17.016 17.203 1 97.81 21 ILE B N 1
ATOM 1702 C CA . ILE B 1 21 ? 4.508 15.75 16.484 1 97.81 21 ILE B CA 1
ATOM 1703 C C . ILE B 1 21 ? 4.957 15.914 15.039 1 97.81 21 ILE B C 1
ATOM 1705 O O . ILE B 1 21 ? 5.582 15.016 14.469 1 97.81 21 ILE B O 1
ATOM 1709 N N . SER B 1 22 ? 4.625 17.047 14.461 1 97.81 22 SER B N 1
ATOM 1710 C CA . SER B 1 22 ? 4.887 17.234 13.039 1 97.81 22 SER B CA 1
ATOM 1711 C C . SER B 1 22 ? 6.387 17.281 12.75 1 97.81 22 SER B C 1
ATOM 1713 O O . SER B 1 22 ? 6.844 16.703 11.758 1 97.81 22 SER B O 1
ATOM 1715 N N . ILE B 1 23 ? 7.152 17.781 13.602 1 97.19 23 ILE B N 1
ATOM 1716 C CA . ILE B 1 23 ? 8.555 18.078 13.328 1 97.19 23 ILE B CA 1
ATOM 1717 C C . ILE B 1 23 ? 9.344 16.781 13.188 1 97.19 23 ILE B C 1
ATOM 1719 O O . ILE B 1 23 ? 10.055 16.578 12.203 1 97.19 23 ILE B O 1
ATOM 1723 N N . PRO B 1 24 ? 9.164 15.852 14.086 1 97.44 24 PRO B N 1
ATOM 1724 C CA . PRO B 1 24 ? 9.953 14.633 13.906 1 97.44 24 PRO B CA 1
ATOM 1725 C C . PRO B 1 24 ? 9.461 13.773 12.742 1 97.44 24 PRO B C 1
ATOM 1727 O O . PRO B 1 24 ? 10.211 12.945 12.219 1 97.44 24 PRO B O 1
ATOM 1730 N N . PHE B 1 25 ? 8.297 13.984 12.227 1 98.25 25 PHE B N 1
ATOM 1731 C CA . PHE B 1 25 ? 7.707 13.047 11.281 1 98.25 25 PHE B CA 1
ATOM 1732 C C . PHE B 1 25 ? 7.641 13.648 9.883 1 98.25 25 PHE B C 1
ATOM 1734 O O . PHE B 1 25 ? 7.328 12.953 8.914 1 98.25 25 PHE B O 1
ATOM 1741 N N . VAL B 1 26 ? 7.922 14.914 9.734 1 98.25 26 VAL B N 1
ATOM 1742 C CA . VAL B 1 26 ? 7.676 15.617 8.477 1 98.25 26 VAL B CA 1
ATOM 1743 C C . VAL B 1 26 ? 8.492 14.977 7.359 1 98.25 26 VAL B C 1
ATOM 1745 O O . VAL B 1 26 ? 7.996 14.797 6.242 1 98.25 26 VAL B O 1
ATOM 1748 N N . VAL B 1 27 ? 9.711 14.578 7.617 1 98.12 27 VAL B N 1
ATOM 1749 C CA . VAL B 1 27 ? 10.57 13.992 6.586 1 98.12 27 VAL B CA 1
ATOM 1750 C C . VAL B 1 27 ? 10 12.641 6.156 1 98.12 27 VAL B C 1
ATOM 1752 O O . VAL B 1 27 ? 9.984 12.32 4.969 1 98.12 27 VAL B O 1
ATOM 1755 N N . PHE B 1 28 ? 9.547 11.891 7.094 1 98.25 28 PHE B N 1
ATOM 1756 C CA . PHE B 1 28 ? 8.969 10.578 6.805 1 98.25 28 PHE B CA 1
ATOM 1757 C C . PHE B 1 28 ? 7.672 10.719 6.02 1 98.25 28 PHE B C 1
ATOM 1759 O O . PHE B 1 28 ? 7.426 9.961 5.082 1 98.25 28 PHE B O 1
ATOM 1766 N N . LEU B 1 29 ? 6.875 11.703 6.395 1 98.69 29 LEU B N 1
ATOM 1767 C CA . LEU B 1 29 ? 5.59 11.891 5.727 1 98.69 29 LEU B CA 1
ATOM 1768 C C . LEU B 1 29 ? 5.789 12.359 4.285 1 98.69 29 LEU B C 1
ATOM 1770 O O . LEU B 1 29 ? 5.043 11.953 3.391 1 98.69 29 LEU B O 1
ATOM 1774 N N . ILE B 1 30 ? 6.812 13.18 4.059 1 98.75 30 ILE B N 1
ATOM 1775 C CA . ILE B 1 30 ? 7.121 13.617 2.701 1 98.75 30 ILE B CA 1
ATOM 1776 C C . ILE B 1 30 ? 7.605 12.422 1.878 1 98.75 30 ILE B C 1
ATOM 1778 O O . ILE B 1 30 ? 7.184 12.234 0.735 1 98.75 30 ILE B O 1
ATOM 1782 N N . LEU B 1 31 ? 8.477 11.625 2.492 1 98.75 31 LEU B N 1
ATOM 1783 C CA . LEU B 1 31 ? 8.961 10.414 1.828 1 98.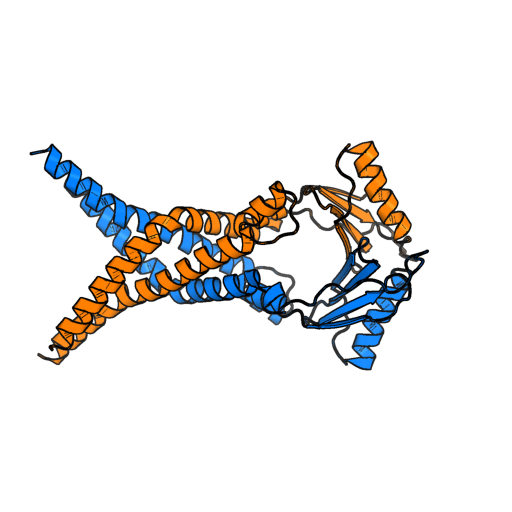75 31 LEU B CA 1
ATOM 1784 C C . LEU B 1 31 ? 7.801 9.492 1.462 1 98.75 31 LEU B C 1
ATOM 1786 O O . LEU B 1 31 ? 7.754 8.961 0.352 1 98.75 31 LEU B O 1
ATOM 1790 N N . ILE B 1 32 ? 6.871 9.359 2.338 1 98.81 32 ILE B N 1
ATOM 1791 C CA . ILE B 1 32 ? 5.699 8.523 2.109 1 98.81 32 ILE B CA 1
ATOM 1792 C C . ILE B 1 32 ? 4.875 9.094 0.954 1 98.81 32 ILE B C 1
ATOM 1794 O O . ILE B 1 32 ? 4.395 8.352 0.098 1 98.81 32 ILE B O 1
ATOM 1798 N N . GLY B 1 33 ? 4.703 10.383 0.947 1 98.75 33 GLY B N 1
ATOM 1799 C CA . GLY B 1 33 ? 3.996 11 -0.159 1 98.75 33 GLY B CA 1
ATOM 1800 C C . GLY B 1 33 ? 4.648 10.75 -1.505 1 98.75 33 GLY B C 1
ATOM 1801 O O . GLY B 1 33 ? 3.969 10.445 -2.484 1 98.75 33 GLY B O 1
ATOM 1802 N N . ILE B 1 34 ? 5.918 10.883 -1.524 1 98.75 34 ILE B N 1
ATOM 1803 C CA . ILE B 1 34 ? 6.676 10.703 -2.76 1 98.75 34 ILE B CA 1
ATOM 1804 C C . ILE B 1 34 ? 6.562 9.258 -3.232 1 98.75 34 ILE B C 1
ATOM 1806 O O . ILE B 1 34 ? 6.254 9 -4.398 1 98.75 34 ILE B O 1
ATOM 1810 N N . THR B 1 35 ? 6.75 8.312 -2.369 1 98.75 35 THR B N 1
ATOM 1811 C CA . THR B 1 35 ? 6.688 6.902 -2.74 1 98.75 35 THR B CA 1
ATOM 1812 C C . THR B 1 35 ? 5.258 6.504 -3.107 1 98.75 35 THR B C 1
ATOM 1814 O O . THR B 1 35 ? 5.051 5.645 -3.963 1 98.75 35 THR B O 1
ATOM 1817 N N . ALA B 1 36 ? 4.34 7.145 -2.488 1 98.69 36 ALA B N 1
ATOM 1818 C CA . ALA B 1 36 ? 2.943 6.848 -2.789 1 98.69 36 ALA B CA 1
ATOM 1819 C C . ALA B 1 36 ? 2.596 7.238 -4.223 1 98.69 36 ALA B C 1
ATOM 1821 O O . ALA B 1 36 ? 1.89 6.504 -4.918 1 98.69 36 ALA B O 1
ATOM 1822 N N . ILE B 1 37 ? 3.082 8.359 -4.652 1 98.31 37 ILE B N 1
ATOM 1823 C CA . ILE B 1 37 ? 2.854 8.789 -6.027 1 98.31 37 ILE B CA 1
ATOM 1824 C C . ILE B 1 37 ? 3.504 7.801 -6.996 1 98.31 37 ILE B C 1
ATOM 1826 O O . ILE B 1 37 ? 2.889 7.395 -7.984 1 98.31 37 ILE B O 1
ATOM 1830 N N . LEU B 1 38 ? 4.66 7.473 -6.734 1 98.62 38 LEU B N 1
ATOM 1831 C CA . LEU B 1 38 ? 5.379 6.531 -7.586 1 98.62 38 LEU B CA 1
ATOM 1832 C C . LEU B 1 38 ? 4.637 5.203 -7.676 1 98.62 38 LEU B C 1
ATOM 1834 O O . LEU B 1 38 ? 4.531 4.617 -8.758 1 98.62 38 LEU B O 1
ATOM 1838 N N . LEU B 1 39 ? 4.121 4.75 -6.578 1 98.56 39 LEU B N 1
ATOM 1839 C CA . LEU B 1 39 ? 3.406 3.479 -6.551 1 98.56 39 LEU B CA 1
ATOM 1840 C C . LEU B 1 39 ? 2.092 3.576 -7.316 1 98.56 39 LEU B C 1
ATOM 1842 O O . LEU B 1 39 ? 1.688 2.627 -7.992 1 98.56 39 LEU B O 1
ATOM 1846 N N . ALA B 1 40 ? 1.461 4.707 -7.188 1 97.94 40 ALA B N 1
ATOM 1847 C CA . ALA B 1 40 ? 0.218 4.91 -7.926 1 97.94 40 ALA B CA 1
ATOM 1848 C C . ALA B 1 40 ? 0.461 4.867 -9.43 1 97.94 40 ALA B C 1
ATOM 1850 O O . ALA B 1 40 ? -0.348 4.32 -10.18 1 97.94 40 ALA B O 1
ATOM 1851 N N . TRP B 1 41 ? 1.543 5.379 -9.852 1 97.88 41 TRP B N 1
ATOM 1852 C CA . TRP B 1 41 ? 1.859 5.516 -11.266 1 97.88 41 TRP B CA 1
ATOM 1853 C C . TRP B 1 41 ? 2.816 4.414 -11.719 1 97.88 41 TRP B C 1
ATOM 1855 O O . TRP B 1 41 ? 3.535 4.574 -12.703 1 97.88 41 TRP B O 1
ATOM 1865 N N . LYS B 1 42 ? 2.818 3.369 -11.023 1 97.69 42 LYS B N 1
ATOM 1866 C CA . LYS B 1 42 ? 3.846 2.359 -11.258 1 97.69 42 LYS B CA 1
ATOM 1867 C C . LYS B 1 42 ? 3.73 1.777 -12.664 1 97.69 42 LYS B C 1
ATOM 1869 O O . LYS B 1 42 ? 4.738 1.439 -13.289 1 97.69 42 LYS B O 1
ATOM 1874 N N . LYS B 1 43 ? 2.602 1.614 -13.25 1 96.06 43 LYS B N 1
ATOM 1875 C CA . LYS B 1 43 ? 2.432 1.104 -14.609 1 96.06 43 LYS B CA 1
ATOM 1876 C C . LYS B 1 43 ? 2.891 2.129 -15.641 1 96.06 43 LYS B C 1
ATOM 1878 O O . LYS B 1 43 ? 3.646 1.8 -16.562 1 96.06 43 LYS B O 1
ATOM 1883 N N . GLU B 1 44 ? 2.482 3.406 -15.484 1 96.31 44 GLU B N 1
ATOM 1884 C CA . GLU B 1 44 ? 2.824 4.484 -16.406 1 96.31 44 GLU B CA 1
ATOM 1885 C C . GLU B 1 44 ? 4.32 4.777 -16.391 1 96.31 44 GLU B C 1
ATOM 1887 O O . GLU B 1 44 ? 4.906 5.137 -17.406 1 96.31 44 GLU B O 1
ATOM 1892 N N . LEU B 1 45 ? 4.918 4.578 -15.273 1 97.5 45 LEU B N 1
ATOM 1893 C CA . LEU B 1 45 ? 6.336 4.871 -15.117 1 97.5 45 LEU B CA 1
ATOM 1894 C C . LEU B 1 45 ? 7.18 3.623 -15.359 1 97.5 45 LEU B C 1
ATOM 1896 O O . LEU B 1 45 ? 8.398 3.648 -15.188 1 97.5 45 LEU B O 1
ATOM 1900 N N . HIS B 1 46 ? 6.539 2.475 -15.703 1 96.94 46 HIS B N 1
ATOM 1901 C CA . HIS B 1 46 ? 7.188 1.207 -16.016 1 96.94 46 HIS B CA 1
ATOM 1902 C C . HIS B 1 46 ? 8.031 0.713 -14.852 1 96.94 46 HIS B C 1
ATOM 1904 O O . HIS B 1 46 ? 9.156 0.238 -15.047 1 96.94 46 HIS B O 1
ATOM 1910 N N . LEU B 1 47 ? 7.496 0.949 -13.633 1 97.75 47 LEU B N 1
ATOM 1911 C CA . LEU B 1 47 ? 8.188 0.478 -12.438 1 97.75 47 LEU B CA 1
ATOM 1912 C C . LEU B 1 47 ? 7.859 -0.986 -12.164 1 97.75 47 LEU B C 1
ATOM 1914 O O . LEU B 1 47 ? 8.484 -1.617 -11.312 1 97.75 47 LEU B O 1
ATOM 1918 N N . ILE B 1 48 ? 6.891 -1.541 -12.812 1 97.06 48 ILE B N 1
ATOM 1919 C CA . ILE B 1 48 ? 6.535 -2.957 -12.797 1 97.06 48 ILE B CA 1
ATOM 1920 C C . ILE B 1 48 ? 6.434 -3.479 -14.227 1 97.06 48 ILE B C 1
ATOM 1922 O O . ILE B 1 48 ? 5.914 -2.789 -15.109 1 97.06 48 ILE B O 1
ATOM 1926 N N . PRO B 1 49 ? 6.938 -4.68 -14.422 1 97.56 49 PRO B N 1
ATOM 1927 C CA . PRO B 1 49 ? 6.867 -5.199 -15.789 1 97.56 49 PRO B CA 1
ATOM 1928 C C . PRO B 1 49 ? 5.434 -5.438 -16.25 1 97.56 49 PRO B C 1
ATOM 1930 O O . PRO B 1 49 ? 4.594 -5.898 -15.477 1 97.56 49 PRO B O 1
ATOM 1933 N N . LYS B 1 50 ? 5.203 -5.16 -17.516 1 97.12 50 LYS B N 1
ATOM 1934 C CA . LYS B 1 50 ? 3.902 -5.473 -18.094 1 97.12 50 LYS B CA 1
ATOM 1935 C C . LYS B 1 50 ? 3.693 -6.98 -18.203 1 97.12 50 LYS B C 1
ATOM 1937 O O . LYS B 1 50 ? 4.621 -7.715 -18.562 1 97.12 50 LYS B O 1
ATOM 1942 N N . THR B 1 51 ? 2.496 -7.375 -17.875 1 97.12 51 THR B N 1
ATOM 1943 C CA . THR B 1 51 ? 2.188 -8.789 -18.016 1 97.12 51 THR B CA 1
ATOM 1944 C C . THR B 1 51 ? 2.072 -9.164 -19.5 1 97.12 51 THR B C 1
ATOM 1946 O O . THR B 1 51 ? 1.284 -8.57 -20.234 1 97.12 51 THR B O 1
ATOM 1949 N N . GLN B 1 52 ? 2.812 -10.109 -19.859 1 97.88 52 GLN B N 1
ATOM 1950 C CA . GLN B 1 52 ? 2.799 -10.586 -21.234 1 97.88 52 GLN B CA 1
ATOM 1951 C C . GLN B 1 52 ? 1.594 -11.492 -21.5 1 97.88 52 GLN B C 1
ATOM 1953 O O . GLN B 1 52 ? 0.808 -11.758 -20.594 1 97.88 52 GLN B O 1
ATOM 1958 N N . LYS B 1 53 ? 1.458 -11.875 -22.797 1 96.62 53 LYS B N 1
ATOM 1959 C CA . LYS B 1 53 ? 0.431 -12.828 -23.203 1 96.62 53 LYS B CA 1
ATOM 1960 C C . LYS B 1 53 ? 1.045 -14.016 -23.938 1 96.62 53 LYS B C 1
ATOM 1962 O O . LYS B 1 53 ? 2.033 -13.859 -24.656 1 96.62 53 LYS B O 1
ATOM 1967 N N . THR B 1 54 ? 0.405 -15.117 -23.719 1 95.25 54 THR B N 1
ATOM 1968 C CA . THR B 1 54 ? 0.895 -16.312 -24.391 1 95.25 54 THR B CA 1
ATOM 1969 C C . THR B 1 54 ? 0.878 -16.141 -25.906 1 95.25 54 THR B C 1
ATOM 1971 O O . THR B 1 54 ? 0.004 -15.461 -26.453 1 95.25 54 THR B O 1
ATOM 1974 N N . ARG B 1 55 ? 1.822 -16.812 -26.562 1 90.75 55 ARG B N 1
ATOM 1975 C CA . ARG B 1 55 ? 1.9 -16.766 -28.016 1 90.75 55 ARG B CA 1
ATOM 1976 C C . ARG B 1 55 ? 1.443 -18.094 -28.625 1 90.75 55 ARG B C 1
ATOM 1978 O O . ARG B 1 55 ? 1.488 -18.266 -29.844 1 90.75 55 ARG B O 1
ATOM 1985 N N . VAL B 1 56 ? 1.104 -18.922 -2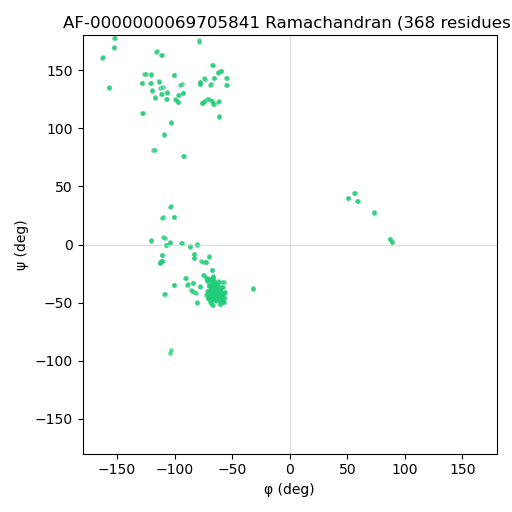7.688 1 90.25 56 VAL B N 1
ATOM 1986 C CA . VAL B 1 56 ? 0.637 -20.219 -28.156 1 90.25 56 VAL B CA 1
ATOM 1987 C C . VAL B 1 56 ? -0.791 -20.094 -28.688 1 90.25 56 VAL B C 1
ATOM 1989 O O . VAL B 1 56 ? -1.69 -19.656 -27.953 1 90.25 56 VAL B O 1
ATOM 1992 N N . GLU B 1 57 ? -1.086 -20.406 -29.875 1 85.56 57 GLU B N 1
ATOM 1993 C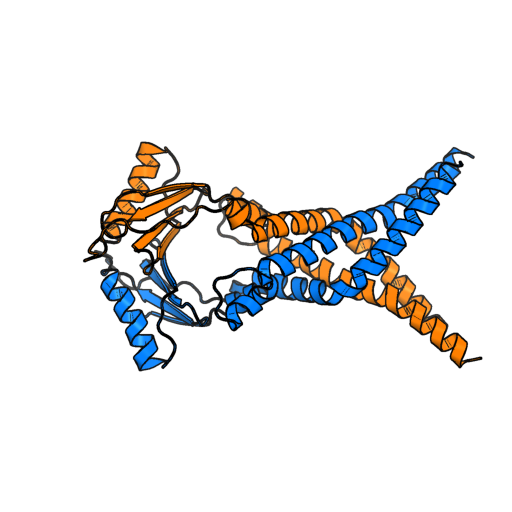 CA . GLU B 1 57 ? -2.354 -20.188 -30.562 1 85.56 57 GLU B CA 1
ATOM 1994 C C . GLU B 1 57 ? -3.441 -21.125 -30.031 1 85.56 57 GLU B C 1
ATOM 1996 O O . GLU B 1 57 ? -4.578 -20.688 -29.812 1 85.56 57 GLU B O 1
ATOM 2001 N N . THR B 1 58 ? -3.053 -22.406 -29.812 1 85.31 58 THR B N 1
ATOM 2002 C CA . THR B 1 58 ? -4.023 -23.391 -29.328 1 85.31 58 THR B CA 1
ATOM 2003 C C . THR B 1 58 ? -3.602 -23.938 -27.969 1 85.31 58 THR B C 1
ATOM 2005 O O . THR B 1 58 ? -2.963 -24.984 -27.891 1 85.31 58 THR B O 1
ATOM 2008 N N . PRO B 1 59 ? -3.934 -23.141 -27 1 77.38 59 PRO B N 1
ATOM 2009 C CA . PRO B 1 59 ? -3.537 -23.594 -25.656 1 77.38 59 PRO B CA 1
ATOM 2010 C C . PRO B 1 59 ? -4.176 -24.922 -25.266 1 77.38 59 PRO B C 1
ATOM 2012 O O . PRO B 1 59 ? -5.363 -25.141 -25.531 1 77.38 59 PRO B O 1
ATOM 2015 N N . SER B 1 60 ? -3.352 -25.844 -24.953 1 83.31 60 SER B N 1
ATOM 2016 C CA . SER B 1 60 ? -3.824 -27.141 -24.5 1 83.31 60 SER B CA 1
ATOM 2017 C C . SER B 1 60 ? -3.66 -27.281 -22.984 1 83.31 60 SER B C 1
ATOM 2019 O O . SER B 1 60 ? -4.512 -26.828 -22.219 1 83.31 60 SER B O 1
ATOM 2021 N N . ASN B 1 61 ? -2.461 -27.891 -22.594 1 92.31 61 ASN B N 1
ATOM 2022 C CA . ASN B 1 61 ? -2.232 -28.109 -21.172 1 92.31 61 ASN B CA 1
ATOM 2023 C C . ASN B 1 61 ? -1.124 -27.203 -20.625 1 92.31 61 ASN B C 1
ATOM 2025 O O . ASN B 1 61 ? -0.129 -26.969 -21.312 1 92.31 61 ASN B O 1
ATOM 2029 N N . TRP B 1 62 ? -1.384 -26.641 -19.5 1 96.75 62 TRP B N 1
ATOM 2030 C CA . TRP B 1 62 ? -0.305 -25.953 -18.797 1 96.75 62 TRP B CA 1
ATOM 2031 C C . TRP B 1 62 ? 0.881 -26.875 -18.578 1 96.75 62 TRP B C 1
ATOM 2033 O O . TRP B 1 62 ? 0.702 -28.078 -18.344 1 96.75 62 TRP B O 1
ATOM 2043 N N . ILE B 1 63 ? 2.064 -26.359 -18.672 1 96.25 63 ILE B N 1
ATOM 2044 C CA . ILE B 1 63 ? 3.219 -27.156 -18.281 1 96.25 63 ILE B CA 1
ATOM 2045 C C . ILE B 1 63 ? 3.186 -27.406 -16.781 1 96.25 63 ILE B C 1
ATOM 2047 O O . ILE B 1 63 ? 2.615 -26.609 -16.031 1 96.25 63 ILE B O 1
ATOM 2051 N N . PRO B 1 64 ? 3.844 -28.516 -16.375 1 96.62 64 PRO B N 1
ATOM 2052 C CA . PRO B 1 64 ? 3.83 -28.844 -14.953 1 96.62 64 PRO B CA 1
ATOM 2053 C C . PRO B 1 64 ? 4.496 -27.766 -14.094 1 96.62 64 PRO B C 1
ATOM 2055 O O . PRO B 1 64 ? 5.465 -27.141 -14.531 1 96.62 64 PRO B O 1
ATOM 2058 N N . VAL B 1 65 ? 3.957 -27.641 -12.883 1 97.5 65 VAL B N 1
ATOM 2059 C CA . VAL B 1 65 ? 4.488 -26.672 -11.945 1 97.5 65 VAL B CA 1
ATOM 2060 C C . VAL B 1 65 ? 5.969 -26.938 -11.688 1 97.5 65 VAL B C 1
ATOM 2062 O O . VAL B 1 65 ? 6.773 -26.016 -11.602 1 97.5 65 VAL B O 1
ATOM 2065 N N . GLU B 1 66 ? 6.355 -28.25 -11.641 1 96.81 66 GLU B N 1
ATOM 2066 C CA . GLU B 1 66 ? 7.746 -28.625 -11.422 1 96.81 66 GLU B CA 1
ATOM 2067 C C . GLU B 1 66 ? 8.648 -28.062 -12.508 1 96.81 66 GLU B C 1
ATOM 2069 O O . GLU B 1 66 ? 9.758 -27.594 -12.227 1 96.81 66 GLU B O 1
ATOM 2074 N N . LYS B 1 67 ? 8.172 -28.156 -13.656 1 96.62 67 LYS B N 1
ATOM 2075 C CA . LYS B 1 67 ? 8.953 -27.656 -14.789 1 96.62 67 LYS B CA 1
ATOM 2076 C C . LYS B 1 67 ? 9.125 -26.156 -14.727 1 96.62 67 LYS B C 1
ATOM 2078 O O . LYS B 1 67 ? 10.195 -25.625 -15.039 1 96.62 67 LYS B O 1
ATOM 2083 N N . ILE B 1 68 ? 8.078 -25.422 -14.375 1 97.12 68 ILE B N 1
ATOM 2084 C CA . ILE B 1 68 ? 8.133 -23.969 -14.234 1 97.12 68 ILE B CA 1
ATOM 2085 C C . ILE B 1 68 ? 9.195 -23.594 -13.211 1 97.12 68 ILE B C 1
ATOM 2087 O O . ILE B 1 68 ? 10.023 -22.703 -13.461 1 97.12 68 ILE B O 1
ATOM 2091 N N . LEU B 1 69 ? 9.156 -24.234 -12.062 1 96.69 69 LEU B N 1
ATOM 2092 C CA . LEU B 1 69 ? 10.117 -23.969 -10.992 1 96.69 69 LEU B CA 1
ATOM 2093 C C . LEU B 1 69 ? 11.539 -24.219 -11.477 1 96.69 69 LEU B C 1
ATOM 2095 O O . LEU B 1 69 ? 12.453 -23.438 -11.18 1 96.69 69 LEU B O 1
ATOM 2099 N N . GLU B 1 70 ? 11.68 -25.281 -12.211 1 95.88 70 GLU B N 1
ATOM 2100 C CA . GLU B 1 70 ? 12.992 -25.641 -12.742 1 95.88 70 GLU B CA 1
ATOM 2101 C C . GLU B 1 70 ? 13.5 -24.578 -13.711 1 95.88 70 GLU B C 1
ATOM 2103 O O . GLU B 1 70 ? 14.664 -24.188 -13.656 1 95.88 70 GLU B O 1
ATOM 2108 N N . ILE B 1 71 ? 12.656 -24.172 -14.594 1 95.75 71 ILE B N 1
ATOM 2109 C CA . ILE B 1 71 ? 13.023 -23.156 -15.578 1 95.75 71 ILE B CA 1
ATOM 2110 C C . ILE B 1 71 ? 13.5 -21.891 -14.867 1 95.75 71 ILE B C 1
ATOM 2112 O O . ILE B 1 71 ? 14.57 -21.359 -15.18 1 95.75 71 ILE B O 1
ATOM 2116 N N . GLY B 1 72 ? 12.711 -21.438 -13.906 1 93.75 72 GLY B N 1
ATOM 2117 C CA . GLY B 1 72 ? 13.047 -20.234 -13.164 1 93.75 72 GLY B CA 1
ATOM 2118 C C . GLY B 1 72 ? 14.367 -20.344 -12.422 1 93.75 72 GLY B C 1
ATOM 2119 O O . GLY B 1 72 ? 15.219 -19.469 -12.523 1 93.75 72 GLY B O 1
ATOM 2120 N N . SER B 1 73 ? 14.492 -21.438 -11.711 1 93.81 73 SER B N 1
ATOM 2121 C CA . SER B 1 73 ? 15.695 -21.625 -10.898 1 93.81 73 SER B CA 1
ATOM 2122 C C . SER B 1 73 ? 16.938 -21.766 -11.773 1 93.81 73 SER B C 1
ATOM 2124 O O . SER B 1 73 ? 17.984 -21.188 -11.469 1 93.81 73 SER B O 1
ATOM 2126 N N . HIS B 1 74 ? 16.828 -22.484 -12.844 1 92.88 74 HIS B N 1
ATOM 2127 C CA . HIS B 1 74 ? 17.969 -22.688 -13.75 1 92.88 74 HIS B CA 1
ATOM 2128 C C . HIS B 1 74 ? 18.391 -21.375 -14.398 1 92.88 74 HIS B C 1
ATOM 2130 O O . HIS B 1 74 ? 19.578 -21.094 -14.492 1 92.88 74 HIS B O 1
ATOM 2136 N N . TYR B 1 75 ? 17.438 -20.672 -14.875 1 91.44 75 TYR B N 1
ATOM 2137 C CA . TYR B 1 75 ? 17.75 -19.406 -15.531 1 91.44 75 TYR B CA 1
ATOM 2138 C C . TYR B 1 75 ? 18.453 -18.453 -14.57 1 91.44 75 TYR B C 1
ATOM 2140 O O . TYR B 1 75 ? 19.438 -17.797 -14.938 1 91.44 75 TYR B O 1
ATOM 2148 N N . MET B 1 76 ? 18 -18.344 -13.398 1 87.94 76 MET B N 1
ATOM 2149 C CA . MET B 1 76 ? 18.562 -17.438 -12.398 1 87.94 76 MET B CA 1
ATOM 2150 C C . MET B 1 76 ? 20 -17.844 -12.062 1 87.94 76 MET B C 1
ATOM 2152 O O . MET B 1 76 ? 20.891 -16.984 -11.984 1 87.94 76 MET B O 1
ATOM 2156 N N . ARG B 1 77 ? 20.188 -19.078 -11.883 1 86.06 77 ARG B N 1
ATOM 2157 C CA . ARG B 1 77 ? 21.5 -19.578 -11.508 1 86.06 77 ARG B CA 1
ATOM 2158 C C . ARG B 1 77 ? 22.484 -19.469 -12.672 1 86.06 77 ARG B C 1
ATOM 2160 O O . ARG B 1 77 ? 23.594 -18.938 -12.516 1 86.06 77 ARG B O 1
ATOM 2167 N N . ASP B 1 78 ? 22.047 -19.859 -13.719 1 87.31 78 ASP B N 1
ATOM 2168 C CA . ASP B 1 78 ? 22.969 -20.062 -14.828 1 87.31 78 ASP B CA 1
ATOM 2169 C C . ASP B 1 78 ? 23.125 -18.781 -15.648 1 87.31 78 ASP B C 1
ATOM 2171 O O . ASP B 1 78 ? 24.219 -18.484 -16.125 1 87.31 78 ASP B O 1
ATOM 2175 N N . SER B 1 79 ? 22.094 -18.031 -15.773 1 84.88 79 SER B N 1
ATOM 2176 C CA . SER B 1 79 ? 22.141 -16.891 -16.672 1 84.88 79 SER B CA 1
ATOM 2177 C C . SER B 1 79 ? 22.375 -15.594 -15.898 1 84.88 79 SER B C 1
ATOM 2179 O O . SER B 1 79 ? 23.141 -14.727 -16.344 1 84.88 79 SER B O 1
ATOM 2181 N N . LEU B 1 80 ? 21.844 -15.445 -14.695 1 86.25 80 LEU B N 1
ATOM 2182 C CA . LEU B 1 80 ? 21.891 -14.156 -14.008 1 86.25 80 LEU B CA 1
ATOM 2183 C C . LEU B 1 80 ? 22.797 -14.234 -12.773 1 86.25 80 LEU B C 1
ATOM 2185 O O . LEU B 1 80 ? 23.172 -13.211 -12.219 1 86.25 80 LEU B O 1
ATOM 2189 N N . HIS B 1 81 ? 23.094 -15.484 -12.359 1 88.19 81 HIS B N 1
ATOM 2190 C CA . HIS B 1 81 ? 23.969 -15.703 -11.211 1 88.19 81 HIS B CA 1
ATOM 2191 C C . HIS B 1 81 ? 23.438 -14.984 -9.969 1 88.19 81 HIS B C 1
ATOM 2193 O O . HIS B 1 81 ? 24.188 -14.297 -9.281 1 88.19 81 HIS B O 1
ATOM 2199 N N . LYS B 1 82 ? 22.188 -15.055 -9.703 1 88.56 82 LYS B N 1
ATOM 2200 C CA . LYS B 1 82 ? 21.5 -14.516 -8.531 1 88.56 82 LYS B CA 1
ATOM 2201 C C . LYS B 1 82 ? 20.906 -15.625 -7.684 1 88.56 82 LYS B C 1
ATOM 2203 O O . LYS B 1 82 ? 20.859 -16.781 -8.102 1 88.56 82 LYS B O 1
ATOM 2208 N N . GLU B 1 83 ? 20.531 -15.18 -6.461 1 89.12 83 GLU B N 1
ATOM 2209 C CA . GLU B 1 83 ? 19.828 -16.141 -5.613 1 89.12 83 GLU B CA 1
ATOM 2210 C C . GLU B 1 83 ? 18.594 -16.703 -6.324 1 89.12 83 GLU B C 1
ATOM 2212 O O . GLU B 1 83 ? 17.844 -15.961 -6.957 1 89.12 83 GLU B O 1
ATOM 2217 N N . SER B 1 84 ? 18.37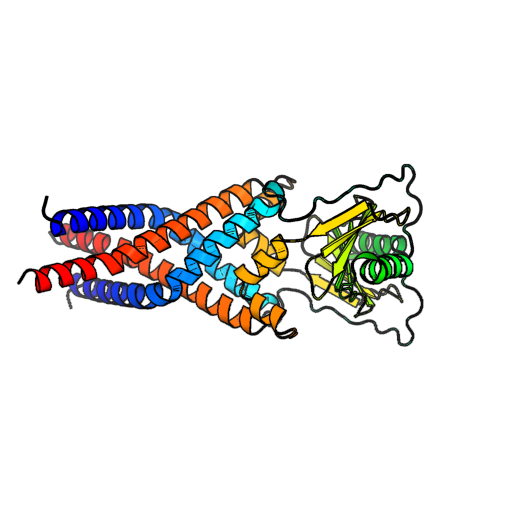5 -18 -6.207 1 91.25 84 SER B N 1
ATOM 2218 C CA . SER B 1 84 ? 17.359 -18.656 -7.027 1 91.25 84 SER B CA 1
ATOM 2219 C C . SER B 1 84 ? 16.172 -19.078 -6.184 1 91.25 84 SER B C 1
ATOM 2221 O O . SER B 1 84 ? 15.25 -19.734 -6.688 1 91.25 84 SER B O 1
ATOM 2223 N N . GLU B 1 85 ? 16.219 -18.672 -4.945 1 93 85 GLU B N 1
ATOM 2224 C CA . GLU B 1 85 ? 15.078 -19.047 -4.113 1 93 85 GLU B CA 1
ATOM 2225 C C . GLU B 1 85 ? 13.805 -18.344 -4.562 1 93 85 GLU B C 1
ATOM 2227 O O . GLU B 1 85 ? 13.766 -17.109 -4.633 1 93 85 GLU B O 1
ATOM 2232 N N . ILE B 1 86 ? 12.82 -19.125 -4.852 1 95.81 86 ILE B N 1
ATOM 2233 C CA . ILE B 1 86 ? 11.57 -18.609 -5.383 1 95.81 86 ILE B CA 1
ATOM 2234 C C . ILE B 1 86 ? 10.594 -18.344 -4.234 1 95.81 86 ILE B C 1
ATOM 2236 O O . ILE B 1 86 ? 10.406 -19.188 -3.359 1 95.81 86 ILE B O 1
ATOM 2240 N N . ASP B 1 87 ? 10.047 -17.172 -4.25 1 95.94 87 ASP B N 1
ATOM 2241 C CA . ASP B 1 87 ? 9.039 -16.797 -3.266 1 95.94 87 ASP B CA 1
ATOM 2242 C C . ASP B 1 87 ? 7.668 -17.344 -3.654 1 95.94 87 ASP B C 1
ATOM 2244 O O . ASP B 1 87 ? 7.008 -18.016 -2.852 1 95.94 87 ASP B O 1
ATOM 2248 N N . ARG B 1 88 ? 7.297 -17.094 -4.898 1 97.94 88 ARG B N 1
ATOM 2249 C CA . ARG B 1 88 ? 5.988 -17.562 -5.344 1 97.94 88 ARG B CA 1
ATOM 2250 C C . ARG B 1 88 ? 5.898 -17.562 -6.867 1 97.94 88 ARG B C 1
ATOM 2252 O O . ARG B 1 88 ? 6.703 -16.922 -7.543 1 97.94 88 ARG B O 1
ATOM 2259 N N . LEU B 1 89 ? 4.938 -18.328 -7.34 1 98.56 89 LEU B N 1
ATOM 2260 C CA . LEU B 1 89 ? 4.492 -18.266 -8.727 1 98.56 89 LEU B CA 1
ATOM 2261 C C . LEU B 1 89 ? 3.127 -17.594 -8.836 1 98.56 89 LEU B C 1
ATOM 2263 O O . LEU B 1 89 ? 2.182 -18 -8.148 1 98.56 89 LEU B O 1
ATOM 2267 N N . ASP B 1 90 ? 3.105 -16.609 -9.625 1 98.69 90 ASP B N 1
ATOM 2268 C CA . ASP B 1 90 ? 1.854 -15.922 -9.93 1 98.69 90 ASP B CA 1
ATOM 2269 C C . ASP B 1 90 ? 1.325 -16.328 -11.305 1 98.69 90 ASP B C 1
ATOM 2271 O O . ASP B 1 90 ? 1.83 -15.852 -12.328 1 98.69 90 ASP B O 1
ATOM 2275 N N . ILE B 1 91 ? 0.328 -17.125 -11.312 1 98.56 91 ILE B N 1
ATOM 2276 C CA . ILE B 1 91 ? -0.221 -17.625 -12.57 1 98.56 91 ILE B CA 1
ATOM 2277 C C . ILE B 1 91 ? -1.42 -16.781 -12.984 1 98.56 91 ILE B C 1
ATOM 2279 O O . ILE B 1 91 ? -2.344 -16.578 -12.195 1 98.56 91 ILE B O 1
ATOM 2283 N N . ARG B 1 92 ? -1.356 -16.344 -14.172 1 98.25 92 ARG B N 1
ATOM 2284 C CA . ARG B 1 92 ? -2.438 -15.578 -14.781 1 98.25 92 ARG B CA 1
ATOM 2285 C C . ARG B 1 92 ? -3.154 -16.391 -15.852 1 98.25 92 ARG B C 1
ATOM 2287 O O . ARG B 1 92 ? -2.789 -16.344 -17.031 1 98.25 92 ARG B O 1
ATOM 2294 N N . PRO B 1 93 ? -4.199 -17.016 -15.453 1 96.44 93 PRO B N 1
ATOM 2295 C CA . PRO B 1 93 ? -4.844 -17.922 -16.406 1 96.44 93 PRO B CA 1
ATOM 2296 C C . PRO B 1 93 ? -5.395 -17.203 -17.641 1 96.44 93 PRO B C 1
ATOM 2298 O O . PRO B 1 93 ? -5.348 -17.75 -18.75 1 96.44 93 PRO B O 1
ATOM 2301 N N . ASP B 1 94 ? -5.859 -16.016 -17.484 1 94.56 94 ASP B N 1
ATOM 2302 C CA . ASP B 1 94 ? -6.465 -15.266 -18.578 1 94.56 94 ASP B CA 1
ATOM 2303 C C . ASP B 1 94 ? -5.43 -14.906 -19.641 1 94.56 94 ASP B C 1
ATOM 2305 O O . ASP B 1 94 ? -5.773 -14.672 -20.797 1 94.56 94 ASP B O 1
ATOM 2309 N N . LYS B 1 95 ? -4.148 -14.883 -19.281 1 97 95 LYS B N 1
ATOM 2310 C CA . LYS B 1 95 ? -3.09 -14.461 -20.203 1 97 95 LYS B CA 1
ATOM 2311 C C . LYS B 1 95 ? -2.205 -15.633 -20.609 1 97 95 LYS B C 1
ATOM 2313 O O . LYS B 1 95 ? -1.408 -15.523 -21.531 1 97 95 LYS B O 1
ATOM 2318 N N . GLY B 1 96 ? -2.352 -16.719 -19.844 1 97.25 96 GLY B N 1
ATOM 2319 C CA . GLY B 1 96 ? -1.521 -17.891 -20.094 1 97.25 96 GLY B CA 1
ATOM 2320 C C . GLY B 1 96 ? -0.081 -17.703 -19.656 1 97.25 96 GLY B C 1
ATOM 2321 O O . GLY B 1 96 ? 0.836 -18.266 -20.266 1 97.25 96 GLY B O 1
ATOM 2322 N N . ILE B 1 97 ? 0.128 -16.859 -18.656 1 98.31 97 ILE B N 1
ATOM 2323 C CA . ILE B 1 97 ? 1.472 -16.453 -18.234 1 98.31 97 ILE B CA 1
ATOM 2324 C C . ILE B 1 97 ? 1.69 -16.828 -16.766 1 98.31 97 ILE B C 1
ATOM 2326 O O . ILE B 1 97 ? 0.753 -16.797 -15.969 1 98.31 97 ILE B O 1
ATOM 2330 N N . VAL B 1 98 ? 2.9 -17.172 -16.484 1 98.62 98 VAL B N 1
ATOM 2331 C CA . VAL B 1 98 ? 3.346 -17.375 -15.109 1 98.62 98 VAL B CA 1
ATOM 2332 C C . VAL B 1 98 ? 4.438 -16.375 -14.758 1 98.62 98 VAL B C 1
ATOM 2334 O O . VAL B 1 98 ? 5.426 -16.234 -15.484 1 98.62 98 VAL B O 1
ATOM 2337 N N . LYS B 1 99 ? 4.254 -15.672 -13.711 1 98.62 99 LYS B N 1
ATOM 2338 C CA . LYS B 1 99 ? 5.297 -14.805 -13.172 1 98.62 99 LYS B CA 1
ATOM 2339 C C . LYS B 1 99 ? 6.031 -15.477 -12.016 1 98.62 99 LYS B C 1
ATOM 2341 O O . LYS B 1 99 ? 5.406 -15.891 -11.039 1 98.62 99 LYS B O 1
ATOM 2346 N N . ILE B 1 100 ? 7.258 -15.578 -12.117 1 98.31 100 ILE B N 1
ATOM 2347 C CA . ILE B 1 100 ? 8.094 -16.109 -11.047 1 98.31 100 ILE B CA 1
ATOM 2348 C C . ILE B 1 100 ? 8.68 -14.953 -10.234 1 98.31 100 ILE B C 1
ATOM 2350 O O . ILE B 1 100 ? 9.375 -14.094 -10.773 1 98.31 100 ILE B O 1
ATOM 2354 N N . ILE B 1 101 ? 8.414 -14.984 -9 1 97.25 101 ILE B N 1
ATOM 2355 C CA . ILE B 1 101 ? 8.891 -13.961 -8.078 1 97.25 101 ILE B CA 1
ATOM 2356 C C . ILE B 1 101 ? 9.883 -14.578 -7.094 1 97.25 101 ILE B C 1
ATOM 2358 O O . ILE B 1 101 ? 9.625 -15.648 -6.531 1 97.25 101 ILE B O 1
ATOM 2362 N N . PHE B 1 102 ? 10.906 -13.852 -6.801 1 95.44 102 PHE B N 1
ATOM 2363 C CA . PHE B 1 102 ? 12 -14.414 -6.008 1 95.44 102 PHE B CA 1
ATOM 2364 C C . PHE B 1 102 ? 12.055 -13.766 -4.629 1 95.44 102 PHE B C 1
ATOM 2366 O O . PHE B 1 102 ? 11.531 -12.672 -4.434 1 95.44 102 PHE B O 1
ATOM 2373 N N . LYS B 1 103 ? 12.742 -14.375 -3.664 1 92.75 103 LYS B N 1
ATOM 2374 C CA . LYS B 1 103 ? 12.695 -13.992 -2.256 1 92.75 103 LYS B CA 1
ATOM 2375 C C . LYS B 1 103 ? 13.656 -12.844 -1.964 1 92.75 103 LYS B C 1
ATOM 2377 O O . LYS B 1 103 ? 13.336 -11.953 -1.177 1 92.75 103 LYS B O 1
ATOM 2382 N N . TYR B 1 104 ? 14.758 -12.773 -2.617 1 92.38 104 TYR B N 1
ATOM 2383 C CA . TYR B 1 104 ? 15.828 -11.938 -2.076 1 92.38 104 TYR B CA 1
ATOM 2384 C C . TYR B 1 104 ? 16.219 -10.844 -3.064 1 92.38 104 TYR B C 1
ATOM 2386 O O . TYR B 1 104 ? 17.219 -10.141 -2.859 1 92.38 104 TYR B O 1
ATOM 2394 N N . HIS B 1 105 ? 15.555 -10.781 -4.098 1 93.62 105 HIS B N 1
ATOM 2395 C CA . HIS B 1 105 ? 15.742 -9.695 -5.055 1 93.62 105 HIS B CA 1
ATOM 2396 C C . HIS B 1 105 ? 14.469 -9.422 -5.84 1 93.62 105 HIS B C 1
ATOM 2398 O O . HIS B 1 105 ? 13.469 -10.125 -5.672 1 93.62 105 HIS B O 1
ATOM 2404 N N . PHE B 1 106 ? 14.477 -8.422 -6.711 1 95.62 106 PHE B N 1
ATOM 2405 C CA . PHE B 1 106 ? 13.227 -7.922 -7.285 1 95.62 106 PHE B CA 1
ATOM 2406 C C . PHE B 1 106 ? 13.133 -8.273 -8.766 1 95.62 106 PHE B C 1
ATOM 2408 O O . PHE B 1 106 ? 12.406 -7.629 -9.516 1 95.62 106 PHE B O 1
ATOM 2415 N N . THR B 1 107 ? 13.82 -9.25 -9.164 1 96 107 THR B N 1
ATOM 2416 C CA . THR B 1 107 ? 13.719 -9.719 -10.539 1 96 107 THR B CA 1
ATOM 2417 C C . THR B 1 107 ? 12.445 -10.547 -10.727 1 96 107 THR B C 1
ATOM 2419 O O . THR B 1 107 ? 12.094 -11.359 -9.875 1 96 107 THR B O 1
ATOM 2422 N N . GLU B 1 108 ? 11.797 -10.32 -11.828 1 97.38 108 GLU B N 1
ATOM 2423 C CA . GLU B 1 108 ? 10.641 -11.109 -12.242 1 97.38 108 GLU B CA 1
ATOM 2424 C C . GLU B 1 108 ? 10.883 -11.797 -13.578 1 97.38 108 GLU B C 1
ATOM 2426 O O . GLU B 1 108 ? 11.383 -11.18 -14.523 1 97.38 108 GLU B O 1
ATOM 2431 N N . ILE B 1 109 ? 10.578 -13.055 -13.656 1 97.75 109 ILE B N 1
ATOM 2432 C CA . ILE B 1 109 ? 10.594 -13.805 -14.906 1 97.75 109 ILE B CA 1
ATOM 2433 C C . ILE B 1 109 ? 9.164 -14.18 -15.297 1 97.75 109 ILE B C 1
ATOM 2435 O O . ILE B 1 109 ? 8.406 -14.695 -14.477 1 97.75 109 ILE B O 1
ATOM 2439 N N . GLN B 1 110 ? 8.836 -13.891 -16.5 1 98.44 110 GLN B N 1
ATOM 2440 C CA . GLN B 1 110 ? 7.559 -14.352 -17.031 1 98.44 110 GLN B CA 1
ATOM 2441 C C . GLN B 1 110 ? 7.758 -15.492 -18.016 1 98.44 110 GLN B C 1
ATOM 2443 O O . GLN B 1 110 ? 8.586 -15.398 -18.938 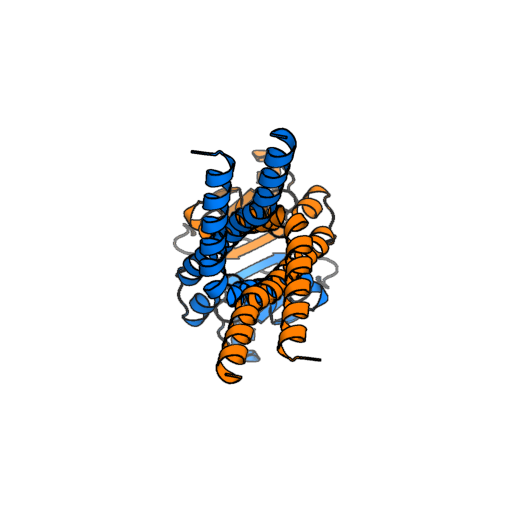1 98.44 110 GLN B O 1
ATOM 2448 N N . ILE B 1 111 ? 6.98 -16.5 -17.781 1 98.06 111 ILE B N 1
ATOM 2449 C CA . ILE B 1 111 ? 7.043 -17.688 -18.625 1 98.06 111 ILE B CA 1
ATOM 2450 C C . ILE B 1 111 ? 5.676 -17.953 -19.25 1 98.06 111 ILE B C 1
ATOM 2452 O O . ILE B 1 111 ? 4.641 -17.797 -18.609 1 98.06 111 ILE B O 1
ATOM 2456 N N . ASP B 1 112 ? 5.742 -18.344 -20.562 1 98.12 112 ASP B N 1
ATOM 2457 C CA . ASP B 1 112 ? 4.523 -18.844 -21.203 1 98.12 112 ASP B CA 1
ATOM 2458 C C . ASP B 1 112 ? 4.078 -20.156 -20.578 1 98.12 112 ASP B C 1
ATOM 2460 O O . ASP B 1 112 ? 4.812 -21.156 -20.609 1 98.12 112 ASP B O 1
ATOM 2464 N N . GLY B 1 113 ? 2.912 -20.203 -20.062 1 97.88 113 GLY B N 1
ATOM 2465 C CA . GLY B 1 113 ? 2.445 -21.328 -19.266 1 97.88 113 GLY B CA 1
ATOM 2466 C C . GLY B 1 113 ? 2.215 -22.594 -20.094 1 97.88 113 GLY B C 1
ATOM 2467 O O . GLY B 1 113 ? 2.061 -23.672 -19.547 1 97.88 113 GLY B O 1
ATOM 2468 N N . TYR B 1 114 ? 2.246 -22.484 -21.406 1 97.38 114 TYR B N 1
ATOM 2469 C CA . TYR B 1 114 ? 1.964 -23.609 -22.281 1 97.38 114 TYR B CA 1
ATOM 2470 C C . TYR B 1 114 ? 3.232 -24.094 -22.969 1 97.38 114 TYR B C 1
ATOM 2472 O O . TYR B 1 114 ? 3.492 -25.297 -23.031 1 97.38 114 TYR B O 1
ATOM 2480 N N . SER B 1 115 ? 4.062 -23.203 -23.438 1 96 115 SER B N 1
ATOM 2481 C CA . SER B 1 115 ? 5.277 -23.562 -24.156 1 96 115 SER B CA 1
ATOM 2482 C C . SER B 1 115 ? 6.465 -23.688 -23.203 1 96 115 SER B C 1
ATOM 2484 O O . SER B 1 115 ? 7.441 -24.375 -23.516 1 96 115 SER B O 1
ATOM 2486 N N . GLY B 1 116 ? 6.441 -22.938 -22.094 1 96.25 116 GLY B N 1
ATOM 2487 C CA . GLY B 1 116 ? 7.566 -22.938 -21.172 1 96.25 116 GLY B CA 1
ATOM 2488 C C . GLY B 1 116 ? 8.633 -21.922 -21.547 1 96.25 116 GLY B C 1
ATOM 2489 O O . GLY B 1 116 ? 9.641 -21.797 -20.844 1 96.25 116 GLY B O 1
ATOM 2490 N N . GLU B 1 117 ? 8.375 -21.156 -22.531 1 96.44 117 GLU B N 1
ATOM 2491 C CA . GLU B 1 117 ? 9.352 -20.172 -22.969 1 96.44 117 GLU B CA 1
ATOM 2492 C C . GLU B 1 117 ? 9.375 -18.953 -22.062 1 96.44 117 GLU B C 1
ATOM 2494 O O . GLU B 1 117 ? 8.32 -18.484 -21.609 1 96.44 117 GLU B O 1
ATOM 2499 N N . ILE B 1 118 ? 10.578 -18.469 -21.797 1 97.56 118 ILE B N 1
ATOM 2500 C CA . ILE B 1 118 ? 10.719 -17.219 -21.062 1 97.56 118 ILE B CA 1
ATOM 2501 C C . ILE B 1 118 ? 10.367 -16.047 -21.984 1 97.56 118 ILE B C 1
ATOM 2503 O O . ILE B 1 118 ? 11.008 -15.844 -23.016 1 97.56 118 ILE B O 1
ATOM 2507 N N . VAL B 1 119 ? 9.422 -15.273 -21.562 1 97.81 119 VAL B N 1
ATOM 2508 C CA . VAL B 1 119 ? 8.93 -14.234 -22.469 1 97.81 119 VAL B CA 1
ATOM 2509 C C . VAL B 1 119 ? 9.312 -12.859 -21.922 1 97.81 119 VAL B C 1
ATOM 2511 O O . VAL B 1 119 ? 9.234 -11.859 -22.641 1 97.81 119 VAL B O 1
ATOM 2514 N N . SER B 1 120 ? 9.711 -12.727 -20.688 1 97.69 120 SER B N 1
ATOM 2515 C CA . SER B 1 120 ? 10.117 -11.453 -20.094 1 97.69 120 SER B CA 1
ATOM 2516 C C . SER B 1 120 ? 11.031 -11.656 -18.891 1 97.69 120 SER B C 1
ATOM 2518 O O . SER B 1 120 ? 10.82 -12.578 -18.109 1 97.69 120 SER B O 1
ATOM 2520 N N . VAL B 1 121 ? 12.07 -10.984 -18.75 1 97 121 VAL B N 1
ATOM 2521 C CA . VAL B 1 121 ? 12.938 -10.844 -17.594 1 97 121 VAL B CA 1
ATOM 2522 C C . VAL B 1 121 ? 13.133 -9.367 -17.281 1 97 121 VAL B C 1
ATOM 2524 O O . VAL B 1 121 ? 13.742 -8.633 -18.062 1 97 121 VAL B O 1
ATOM 2527 N N . ALA B 1 122 ? 12.625 -8.938 -16.156 1 96.94 122 ALA B N 1
ATOM 2528 C CA . ALA B 1 122 ? 12.672 -7.516 -15.836 1 96.94 122 ALA B CA 1
ATOM 2529 C C . ALA B 1 122 ? 12.672 -7.293 -14.328 1 96.94 122 ALA B C 1
ATOM 2531 O O . ALA B 1 122 ? 12.406 -8.219 -13.562 1 96.94 122 ALA B O 1
ATOM 2532 N N . GLN B 1 123 ? 12.953 -6.031 -13.945 1 96.38 123 GLN B N 1
ATOM 2533 C CA . GLN B 1 123 ? 12.992 -5.668 -12.531 1 96.38 123 GLN B CA 1
ATOM 2534 C C . GLN B 1 123 ? 11.641 -5.129 -12.07 1 96.38 123 GLN B C 1
ATOM 2536 O O . GLN B 1 123 ? 11.008 -4.344 -12.773 1 96.38 123 GLN B O 1
ATOM 2541 N N . ARG B 1 124 ? 11.258 -5.574 -10.883 1 96.75 124 ARG B N 1
ATOM 2542 C CA . ARG B 1 124 ? 10.078 -5.039 -10.203 1 96.75 124 ARG B CA 1
ATOM 2543 C C . ARG B 1 124 ? 10.453 -3.896 -9.266 1 96.75 124 ARG B C 1
ATOM 2545 O O . ARG B 1 124 ? 10.305 -4.012 -8.047 1 96.75 124 ARG B O 1
ATOM 2552 N N . ASN B 1 125 ? 10.711 -2.787 -9.781 1 97.69 125 ASN B N 1
ATOM 2553 C CA . ASN B 1 125 ? 11.164 -1.642 -8.992 1 97.69 125 ASN B CA 1
ATOM 2554 C C . ASN B 1 125 ? 10.078 -1.15 -8.047 1 97.69 125 ASN B C 1
ATOM 2556 O O . ASN B 1 125 ? 10.375 -0.61 -6.977 1 97.69 125 ASN B O 1
ATOM 2560 N N . SER B 1 126 ? 8.875 -1.4 -8.461 1 98 126 SER B N 1
ATOM 2561 C CA . SER B 1 126 ? 7.773 -0.989 -7.598 1 98 126 SER B CA 1
ATOM 2562 C C . SER B 1 126 ? 7.82 -1.708 -6.254 1 98 126 SER B C 1
ATOM 2564 O O . SER B 1 126 ? 7.414 -1.152 -5.234 1 98 126 SER B O 1
ATOM 2566 N N . ASP B 1 127 ? 8.305 -2.902 -6.246 1 97.69 127 ASP B N 1
ATOM 2567 C CA . ASP B 1 127 ? 8.422 -3.639 -4.992 1 97.69 127 ASP B CA 1
ATOM 2568 C C . ASP B 1 127 ? 9.398 -2.955 -4.039 1 97.69 127 ASP B C 1
ATOM 2570 O O . ASP B 1 127 ? 9.164 -2.906 -2.828 1 97.69 127 ASP B O 1
ATOM 2574 N N . LEU B 1 128 ? 10.477 -2.484 -4.547 1 96.75 128 LEU B N 1
ATOM 2575 C CA . LEU B 1 128 ? 11.422 -1.725 -3.738 1 96.75 128 LEU B CA 1
ATOM 2576 C C . LEU B 1 128 ? 10.766 -0.469 -3.172 1 96.75 128 LEU B C 1
ATOM 2578 O O . LEU B 1 128 ? 10.898 -0.178 -1.98 1 96.75 128 LEU B O 1
ATOM 2582 N N . ILE B 1 129 ? 10.062 0.239 -3.977 1 98.44 129 ILE B N 1
ATOM 2583 C CA . ILE B 1 129 ? 9.398 1.47 -3.566 1 98.44 129 ILE B CA 1
ATOM 2584 C C . ILE B 1 129 ? 8.359 1.158 -2.492 1 98.44 129 ILE B C 1
ATOM 2586 O O . ILE B 1 129 ? 8.219 1.9 -1.517 1 98.44 129 ILE B O 1
ATOM 2590 N N . GLU B 1 130 ? 7.684 0.086 -2.688 1 98.12 130 GLU B N 1
ATOM 2591 C CA . GLU B 1 130 ? 6.699 -0.34 -1.696 1 98.12 130 GLU B CA 1
ATOM 2592 C C . GLU B 1 130 ? 7.359 -0.618 -0.349 1 98.12 130 GLU B C 1
ATOM 2594 O O . GLU B 1 130 ? 6.84 -0.227 0.697 1 98.12 130 GLU B O 1
ATOM 2599 N N . LYS B 1 131 ? 8.484 -1.297 -0.356 1 97.56 131 LYS B N 1
ATOM 2600 C CA . LYS B 1 131 ? 9.188 -1.626 0.88 1 97.56 131 LYS B CA 1
ATOM 2601 C C . LYS B 1 131 ? 9.688 -0.365 1.579 1 97.56 131 LYS B C 1
ATOM 2603 O O . LYS B 1 131 ? 9.719 -0.302 2.811 1 97.56 131 LYS B O 1
ATOM 2608 N N . ILE B 1 132 ? 10.07 0.612 0.826 1 98.19 132 ILE B N 1
ATOM 2609 C CA . ILE B 1 132 ? 10.453 1.902 1.393 1 98.19 132 ILE B CA 1
ATOM 2610 C C . ILE B 1 132 ? 9.219 2.602 1.956 1 98.19 132 ILE B C 1
ATOM 2612 O O . ILE B 1 132 ? 9.25 3.133 3.068 1 98.19 132 ILE B O 1
ATOM 2616 N N . HIS B 1 133 ? 8.148 2.508 1.252 1 98.62 133 HIS B N 1
ATOM 2617 C CA . HIS B 1 133 ? 6.898 3.178 1.604 1 98.62 133 HIS B CA 1
ATOM 2618 C C . HIS B 1 133 ? 6.359 2.672 2.938 1 98.62 133 HIS B C 1
ATOM 2620 O O . HIS B 1 133 ? 5.922 3.465 3.775 1 98.62 133 HIS B O 1
ATOM 2626 N N . ASP B 1 134 ? 6.426 1.395 3.133 1 97.75 134 ASP B N 1
ATOM 2627 C CA . ASP B 1 134 ? 5.781 0.886 4.344 1 97.75 134 ASP B CA 1
ATOM 2628 C C . ASP B 1 134 ? 6.816 0.542 5.41 1 97.75 134 ASP B C 1
ATOM 2630 O O . ASP B 1 134 ? 6.473 0.008 6.465 1 97.75 134 ASP B O 1
ATOM 2634 N N . GLY B 1 135 ? 8.086 0.774 5.133 1 96.94 135 GLY B N 1
ATOM 2635 C CA . GLY B 1 135 ? 9.148 0.621 6.117 1 96.94 135 GLY B CA 1
ATOM 2636 C C . GLY B 1 135 ? 9.719 -0.783 6.164 1 96.94 135 GLY B C 1
ATOM 2637 O O . GLY B 1 135 ? 10.664 -1.05 6.914 1 96.94 135 GLY B O 1
ATOM 2638 N N . SER B 1 136 ? 9.25 -1.674 5.32 1 96.5 136 SER B N 1
ATOM 2639 C CA . SER B 1 136 ? 9.688 -3.064 5.379 1 96.5 136 SER B CA 1
ATOM 2640 C C . SER B 1 136 ? 11.039 -3.25 4.699 1 96.5 136 SER B C 1
ATOM 2642 O O . SER B 1 136 ? 11.586 -4.355 4.68 1 96.5 136 SER B O 1
ATOM 2644 N N . ILE B 1 137 ? 11.602 -2.195 4.184 1 95.06 137 ILE B N 1
ATOM 2645 C CA . ILE B 1 137 ? 12.906 -2.252 3.535 1 95.06 137 ILE B CA 1
ATOM 2646 C C . ILE B 1 137 ? 13.961 -2.729 4.535 1 95.06 137 ILE B C 1
ATOM 2648 O O . ILE B 1 137 ? 14.875 -3.473 4.176 1 95.06 137 ILE B O 1
ATOM 2652 N N . LEU B 1 138 ? 13.828 -2.32 5.742 1 94.38 138 LEU B N 1
ATOM 2653 C CA . LEU B 1 138 ? 14.781 -2.736 6.766 1 94.38 138 LEU B CA 1
ATOM 2654 C C . LEU B 1 138 ? 14.641 -4.227 7.062 1 94.38 138 LEU B C 1
ATOM 2656 O O . LEU B 1 138 ? 15.641 -4.914 7.281 1 94.38 138 LEU B O 1
ATOM 2660 N N . ASP B 1 139 ? 13.43 -4.703 7.09 1 93.31 139 ASP B N 1
ATOM 2661 C CA . ASP B 1 139 ? 13.188 -6.137 7.258 1 93.31 139 ASP B CA 1
ATOM 2662 C C . ASP B 1 139 ? 13.781 -6.93 6.098 1 93.31 139 ASP B C 1
ATOM 2664 O O . ASP B 1 139 ? 14.375 -7.988 6.309 1 93.31 139 ASP B O 1
ATOM 2668 N N . PHE B 1 140 ? 13.633 -6.402 4.926 1 92.12 140 PHE B N 1
ATOM 2669 C CA . PHE B 1 140 ? 14.141 -7.039 3.719 1 92.12 140 PHE B CA 1
ATOM 2670 C C . PHE B 1 140 ? 15.664 -7.102 3.74 1 92.12 140 PHE B C 1
ATOM 2672 O O . PHE B 1 140 ? 16.25 -8.156 3.492 1 92.12 140 PHE B O 1
ATOM 2679 N N . LEU B 1 141 ? 16.297 -6.043 4.109 1 91.25 141 LEU B N 1
ATOM 2680 C CA . LEU B 1 141 ? 17.75 -5.945 4.109 1 91.25 141 LEU B CA 1
ATOM 2681 C C . LEU B 1 141 ? 18.359 -6.828 5.195 1 91.25 141 LEU B C 1
ATOM 2683 O O . LEU B 1 141 ? 19.453 -7.371 5.023 1 91.25 141 LEU B O 1
ATOM 2687 N N . SER B 1 142 ? 17.656 -7.008 6.227 1 90.88 142 SER B N 1
ATOM 2688 C CA . SER B 1 142 ? 18.141 -7.836 7.324 1 90.88 142 SER B CA 1
ATOM 2689 C C . SER B 1 142 ? 17.797 -9.305 7.102 1 90.88 142 SER B C 1
ATOM 2691 O O . SER B 1 142 ? 18.203 -10.164 7.891 1 90.88 142 SER B O 1
ATOM 2693 N N . ARG B 1 143 ? 17.109 -9.617 6.008 1 87.62 143 ARG B N 1
ATOM 2694 C CA . ARG B 1 143 ? 16.688 -10.977 5.656 1 87.62 143 ARG B CA 1
ATOM 2695 C C . ARG B 1 143 ? 15.984 -11.648 6.828 1 87.62 143 ARG B C 1
ATOM 2697 O O . ARG B 1 143 ? 16.281 -12.797 7.156 1 87.62 143 ARG B O 1
ATOM 2704 N N . THR B 1 144 ? 15.219 -10.852 7.453 1 83.12 144 THR B N 1
ATOM 2705 C CA . THR B 1 144 ? 14.414 -11.375 8.555 1 83.12 144 THR B CA 1
ATOM 2706 C C . THR B 1 144 ? 12.977 -11.617 8.109 1 83.12 144 THR B C 1
ATOM 2708 O O . THR B 1 144 ? 12.445 -10.875 7.285 1 83.12 144 THR B O 1
ATOM 2711 N N . ASP B 1 145 ? 12.398 -12.594 8.641 1 80.06 145 ASP B N 1
ATOM 2712 C CA . ASP B 1 145 ? 10.992 -12.875 8.359 1 80.06 145 ASP B CA 1
ATOM 2713 C C . ASP B 1 145 ? 10.078 -12.031 9.242 1 80.06 145 ASP B C 1
ATOM 2715 O O . ASP B 1 145 ? 8.867 -11.992 9.039 1 80.06 145 ASP B O 1
ATOM 2719 N N . SER B 1 146 ? 10.75 -11.406 10.117 1 85.5 146 SER B N 1
ATOM 2720 C CA . SER B 1 146 ? 9.961 -10.57 11.016 1 85.5 146 SER B CA 1
ATOM 2721 C C . SER B 1 146 ? 9.477 -9.305 10.305 1 85.5 146 SER B C 1
ATOM 2723 O O . SER B 1 146 ? 10.125 -8.828 9.375 1 85.5 146 SER B O 1
ATOM 2725 N N . GLU B 1 147 ? 8.297 -8.883 10.609 1 93.12 147 GLU B N 1
ATOM 2726 C CA . GLU B 1 147 ? 7.746 -7.652 10.047 1 93.12 147 GLU B CA 1
ATOM 2727 C C . GLU B 1 147 ? 7.781 -6.516 11.07 1 93.12 147 GLU B C 1
ATOM 2729 O O . GLU B 1 147 ? 6.914 -5.641 11.062 1 93.12 147 GLU B O 1
ATOM 2734 N N . ASN B 1 148 ? 8.734 -6.496 11.922 1 93.75 148 ASN B N 1
ATOM 2735 C CA . ASN B 1 148 ? 8.781 -5.555 13.039 1 93.75 148 ASN B CA 1
ATOM 2736 C C . ASN B 1 148 ? 8.977 -4.121 12.555 1 93.75 148 ASN B C 1
ATOM 2738 O O . ASN B 1 148 ? 8.312 -3.201 13.031 1 93.75 148 ASN B O 1
ATOM 2742 N N . SER B 1 149 ? 9.914 -3.959 11.648 1 95.62 149 SER B N 1
ATOM 2743 C CA . SER B 1 149 ? 10.172 -2.615 11.141 1 95.62 149 SER B CA 1
ATOM 2744 C C . SER B 1 149 ? 8.938 -2.033 10.461 1 95.62 149 SER B C 1
ATOM 2746 O O . SER B 1 149 ? 8.602 -0.865 10.664 1 95.62 149 SER B O 1
ATOM 2748 N N . LYS B 1 150 ? 8.281 -2.82 9.711 1 97.44 150 LYS B N 1
ATOM 2749 C CA . LYS B 1 150 ? 7.047 -2.396 9.055 1 97.44 150 LYS B CA 1
ATOM 2750 C C . LYS B 1 150 ? 5.988 -1.995 10.078 1 97.44 150 LYS B C 1
ATOM 2752 O O . LYS B 1 150 ? 5.371 -0.936 9.953 1 97.44 150 LYS B O 1
ATOM 2757 N N . LEU B 1 151 ? 5.809 -2.783 11.062 1 97.81 151 LEU B N 1
ATOM 2758 C CA . LEU B 1 151 ? 4.797 -2.529 12.078 1 97.81 151 LEU B CA 1
ATOM 2759 C C . LEU B 1 151 ? 5.09 -1.228 12.82 1 97.81 151 LEU B C 1
ATOM 2761 O O . LEU B 1 151 ? 4.195 -0.393 12.992 1 97.81 151 LEU B O 1
ATOM 2765 N N . ILE B 1 152 ? 6.277 -1.062 13.203 1 97.88 152 ILE B N 1
ATOM 2766 C CA . ILE B 1 152 ? 6.668 0.118 13.969 1 97.88 152 ILE B CA 1
ATOM 2767 C C . ILE B 1 152 ? 6.551 1.362 13.094 1 97.88 152 ILE B C 1
ATOM 2769 O O . ILE B 1 152 ? 5.887 2.332 13.469 1 97.88 152 ILE B O 1
ATOM 2773 N N . TYR B 1 153 ? 7.16 1.274 11.969 1 98.25 153 TYR B N 1
ATOM 2774 C CA . TYR B 1 153 ? 7.207 2.416 11.055 1 98.25 153 TYR B CA 1
ATOM 2775 C C . TYR B 1 153 ? 5.805 2.83 10.633 1 98.25 153 TYR B C 1
ATOM 2777 O O . TYR B 1 153 ? 5.441 4.008 10.727 1 98.25 153 TYR B O 1
ATOM 2785 N N . SER B 1 154 ? 5.031 1.925 10.188 1 98.31 154 SER B N 1
ATOM 2786 C CA . SER B 1 154 ? 3.693 2.221 9.68 1 98.31 154 SER B CA 1
ATOM 2787 C C . SER B 1 154 ? 2.768 2.689 10.797 1 98.31 154 SER B C 1
ATOM 2789 O O . SER B 1 154 ? 1.953 3.592 10.594 1 98.31 154 SER B O 1
ATOM 2791 N N . THR B 1 155 ? 2.885 2.111 11.969 1 98.56 155 THR B N 1
ATOM 2792 C CA . THR B 1 155 ? 2.035 2.512 13.086 1 98.56 155 THR B CA 1
ATOM 2793 C C . THR B 1 155 ? 2.357 3.936 13.531 1 98.56 155 THR B C 1
ATOM 2795 O O . THR B 1 155 ? 1.457 4.766 13.672 1 98.56 155 THR B O 1
ATOM 2798 N N . LEU B 1 156 ? 3.605 4.219 13.656 1 98.56 156 LEU B N 1
ATOM 2799 C CA . LEU B 1 156 ? 4.016 5.531 14.141 1 98.56 156 LEU B CA 1
ATOM 2800 C C . LEU B 1 156 ? 3.646 6.621 13.141 1 98.56 156 LEU B C 1
ATOM 2802 O O . LEU B 1 156 ? 3.092 7.656 13.516 1 98.56 156 LEU B O 1
ATOM 2806 N N . THR B 1 157 ? 3.918 6.414 11.922 1 98.56 157 THR B N 1
ATOM 2807 C CA . THR B 1 157 ? 3.652 7.438 10.914 1 98.56 157 THR B CA 1
ATOM 2808 C C . THR B 1 157 ? 2.152 7.613 10.703 1 98.56 157 THR B C 1
ATOM 2810 O O . THR B 1 157 ? 1.677 8.734 10.492 1 98.56 157 THR B O 1
ATOM 2813 N N . SER B 1 158 ? 1.409 6.539 10.781 1 98.75 158 SER B N 1
ATOM 2814 C CA . SER B 1 158 ? -0.037 6.637 10.617 1 98.75 158 SER B CA 1
ATOM 2815 C C . SER B 1 158 ? -0.686 7.34 11.805 1 98.75 158 SER B C 1
ATOM 2817 O O . SER B 1 158 ? -1.573 8.18 11.633 1 98.75 158 SER B O 1
ATOM 2819 N N . LEU B 1 159 ? -0.271 7 12.984 1 98.62 159 LEU B N 1
ATOM 2820 C CA . LEU B 1 159 ? -0.783 7.688 14.164 1 98.62 159 LEU B CA 1
ATOM 2821 C C . LEU B 1 159 ? -0.454 9.172 14.117 1 98.62 159 LEU B C 1
ATOM 2823 O O . LEU B 1 159 ? -1.29 10.008 14.461 1 98.62 159 LEU B O 1
ATOM 2827 N N . ALA B 1 160 ? 0.766 9.414 13.727 1 98.69 160 ALA B N 1
ATOM 2828 C CA . ALA B 1 160 ? 1.157 10.812 13.562 1 98.69 160 ALA B CA 1
ATOM 2829 C C . ALA B 1 160 ? 0.241 11.523 12.578 1 98.69 160 ALA B C 1
ATOM 2831 O O . ALA B 1 160 ? -0.251 12.625 12.852 1 98.69 160 ALA B O 1
ATOM 2832 N N . LEU B 1 161 ? -0.006 10.906 11.5 1 98.69 161 LEU B N 1
ATOM 2833 C CA . LEU B 1 161 ? -0.849 11.5 10.469 1 98.69 161 LEU B CA 1
ATOM 2834 C C . LEU B 1 161 ? -2.26 11.742 10.992 1 98.69 161 LEU B C 1
ATOM 2836 O O . LEU B 1 161 ? -2.826 12.82 10.781 1 98.69 161 LEU B O 1
ATOM 2840 N N . ILE B 1 162 ? -2.795 10.828 11.664 1 98.62 162 ILE B N 1
ATOM 2841 C CA . ILE B 1 162 ? -4.145 10.93 12.211 1 98.62 162 ILE B CA 1
ATOM 2842 C C . ILE B 1 162 ? -4.199 12.062 13.227 1 98.62 162 ILE B C 1
ATOM 2844 O O . ILE B 1 162 ? -5.09 12.922 13.172 1 98.62 162 ILE B O 1
ATOM 2848 N N . PHE B 1 163 ? -3.277 12.109 14.109 1 98.31 163 PHE B N 1
ATOM 2849 C CA . PHE B 1 163 ? -3.219 13.156 15.125 1 98.31 163 PHE B CA 1
ATOM 2850 C C . PHE B 1 163 ? -3.072 14.531 14.484 1 98.31 163 PHE B C 1
ATOM 2852 O O . PHE B 1 163 ? -3.727 15.484 14.898 1 98.31 163 PHE B O 1
ATOM 2859 N N . LEU B 1 164 ? -2.174 14.578 13.523 1 98.62 164 LEU B N 1
ATOM 2860 C CA . LEU B 1 164 ? -1.963 15.844 12.828 1 98.62 164 LEU B CA 1
ATOM 2861 C C . LEU B 1 164 ? -3.23 16.281 12.102 1 98.62 164 LEU B C 1
ATOM 2863 O O . LEU B 1 164 ? -3.549 17.469 12.07 1 98.62 164 LEU B O 1
ATOM 2867 N N . GLY B 1 165 ? -3.883 15.305 11.516 1 98.25 165 GLY B N 1
ATOM 2868 C CA . GLY B 1 165 ? -5.152 15.633 10.891 1 98.25 165 GLY B CA 1
ATOM 2869 C C . GLY B 1 165 ? -6.176 16.188 11.859 1 98.25 165 GLY B C 1
ATOM 2870 O O . GLY B 1 165 ? -6.801 17.219 11.594 1 98.25 165 GLY B O 1
ATOM 2871 N N . ILE B 1 166 ? -6.355 15.602 12.953 1 98.06 166 ILE B N 1
ATOM 2872 C CA . ILE B 1 166 ? -7.34 15.984 13.961 1 98.06 166 ILE B CA 1
ATOM 2873 C C . ILE B 1 166 ? -6.949 17.328 14.586 1 98.06 166 ILE B C 1
ATOM 2875 O O . ILE B 1 166 ? -7.762 18.25 14.641 1 98.06 166 ILE B O 1
ATOM 2879 N N . SER B 1 167 ? -5.699 17.406 15.008 1 98.06 167 SER B N 1
ATOM 2880 C CA . SER B 1 167 ? -5.246 18.656 15.633 1 98.06 167 SER B CA 1
ATOM 2881 C C . SER B 1 167 ? -5.273 19.812 14.633 1 98.06 167 SER B C 1
ATOM 2883 O O . SER B 1 167 ? -5.684 20.922 14.977 1 98.06 167 SER B O 1
ATOM 2885 N N . GLY B 1 168 ? -4.863 19.484 13.398 1 97.44 168 GLY B N 1
ATOM 2886 C CA . GLY B 1 168 ? -4.938 20.516 12.367 1 97.44 168 GLY B CA 1
ATOM 2887 C C . GLY B 1 168 ? -6.348 21.016 12.133 1 97.44 168 GLY B C 1
ATOM 2888 O O . GLY B 1 168 ? -6.562 22.219 11.961 1 97.44 168 GLY B O 1
ATOM 2889 N N . PHE B 1 169 ? -7.27 20.109 12.109 1 97.81 169 PHE B N 1
ATOM 2890 C CA . PHE B 1 169 ? -8.664 20.5 11.922 1 97.81 169 PHE B CA 1
ATOM 2891 C C . PHE B 1 169 ? -9.117 21.453 13.023 1 97.81 169 PHE B C 1
ATOM 2893 O O . PHE B 1 169 ? -9.781 22.453 12.75 1 97.81 169 PHE B O 1
ATOM 2900 N N . TYR B 1 170 ? -8.766 21.188 14.242 1 97.5 170 TYR B N 1
ATOM 2901 C CA . TYR B 1 170 ? -9.211 22.016 15.359 1 97.5 170 TYR B CA 1
ATOM 2902 C C . TYR B 1 170 ? -8.508 23.359 15.359 1 97.5 170 TYR B C 1
ATOM 2904 O O . TYR B 1 170 ? -9.062 24.359 15.828 1 97.5 170 TYR B O 1
ATOM 2912 N N . LEU B 1 171 ? -7.297 23.391 14.836 1 97.56 171 LEU B N 1
ATOM 2913 C CA . LEU B 1 171 ? -6.598 24.656 14.727 1 97.56 171 LEU B CA 1
ATOM 2914 C C . LEU B 1 171 ? -7.289 25.578 13.734 1 97.56 171 LEU B C 1
ATOM 2916 O O . LEU B 1 171 ? -7.188 26.812 13.836 1 97.56 171 LEU B O 1
ATOM 2920 N N . TRP B 1 172 ? -7.914 24.984 12.812 1 96.69 172 TRP B N 1
ATOM 2921 C CA . TRP B 1 172 ? -8.68 25.766 11.836 1 96.69 172 TRP B CA 1
ATOM 2922 C C . TRP B 1 172 ? -10.062 26.109 12.383 1 96.69 172 TRP B C 1
ATOM 2924 O O . TRP B 1 172 ? -10.531 27.234 12.219 1 96.69 172 TRP B O 1
ATOM 2934 N N . TYR B 1 173 ? -10.719 25.156 13.07 1 96.94 173 TYR B N 1
ATOM 2935 C CA . TYR B 1 173 ? -12.117 25.25 13.477 1 96.94 173 TYR B CA 1
ATOM 2936 C C . TYR B 1 173 ? -12.266 26.141 14.703 1 96.94 173 TYR B C 1
ATOM 2938 O O . TYR B 1 173 ? -13.234 26.906 14.805 1 96.94 173 TYR B O 1
ATOM 2946 N N . ASN B 1 174 ? -11.398 26.156 15.625 1 97 174 ASN B N 1
ATOM 2947 C CA . ASN B 1 174 ? -11.547 26.828 16.922 1 97 174 ASN B CA 1
ATOM 2948 C C . ASN B 1 174 ? -11.578 28.344 16.766 1 97 174 ASN B C 1
ATOM 2950 O O . ASN B 1 174 ? -12.406 29.016 17.375 1 97 174 ASN B O 1
ATOM 2954 N N . PRO B 1 175 ? -10.711 28.969 16.047 1 95.81 175 PRO B N 1
ATOM 2955 C CA . PRO B 1 175 ? -10.789 30.422 15.852 1 95.81 175 PRO B CA 1
ATOM 2956 C C . PRO B 1 175 ? -12.125 30.859 15.258 1 95.81 175 PRO B C 1
ATOM 2958 O O . PRO B 1 175 ? -12.617 31.938 15.578 1 95.81 175 PRO B O 1
ATOM 2961 N N . LYS B 1 176 ? -12.695 30.047 14.453 1 94.94 176 LYS B N 1
ATOM 2962 C CA . LYS B 1 176 ? -14.008 30.359 13.891 1 94.94 176 LYS B CA 1
ATOM 2963 C C . LYS B 1 176 ? -15.086 30.328 14.961 1 94.94 176 LYS B C 1
ATOM 2965 O O . LYS B 1 176 ? -15.992 31.156 14.977 1 94.94 176 LYS B O 1
ATOM 2970 N N . ARG B 1 177 ? -14.953 29.359 15.75 1 95.38 177 ARG B N 1
ATOM 2971 C CA . ARG B 1 177 ? -15.906 29.219 16.844 1 95.38 177 ARG B CA 1
ATOM 2972 C C . ARG B 1 177 ? -15.82 30.406 17.797 1 95.38 177 ARG B C 1
ATOM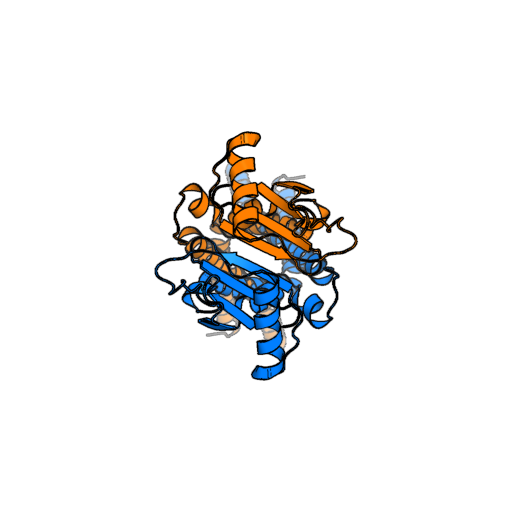 2974 O O . ARG B 1 177 ? -16.844 30.922 18.25 1 95.38 177 ARG B O 1
ATOM 2981 N N . ILE B 1 178 ? -14.648 30.844 18.156 1 95.62 178 ILE B N 1
ATOM 2982 C CA . ILE B 1 178 ? -14.43 31.969 19.047 1 95.62 178 ILE B CA 1
ATOM 2983 C C . ILE B 1 178 ? -15.023 33.25 18.453 1 95.62 178 ILE B C 1
ATOM 2985 O O . ILE B 1 178 ? -15.688 34 19.141 1 95.62 178 ILE B O 1
ATOM 2989 N N . LYS B 1 179 ? -14.836 33.406 17.188 1 95.25 179 LYS B N 1
ATOM 2990 C CA . LYS B 1 179 ? -15.375 34.594 16.516 1 95.25 179 LYS B CA 1
ATOM 2991 C C . LYS B 1 179 ? -16.906 34.594 16.562 1 95.25 179 LYS B C 1
ATOM 2993 O O . LYS B 1 179 ? -17.516 35.625 16.766 1 95.25 179 LYS B O 1
ATOM 2998 N N . LYS B 1 180 ? -17.484 33.438 16.359 1 94.25 180 LYS B N 1
ATOM 2999 C CA . LYS B 1 180 ? -18.938 33.312 16.406 1 94.25 180 LYS B CA 1
ATOM 3000 C C . LYS B 1 180 ? -19.469 33.625 17.797 1 94.25 180 LYS B C 1
ATOM 3002 O O . LYS B 1 180 ? -20.5 34.281 17.953 1 94.25 180 LYS B O 1
ATOM 3007 N N . LEU B 1 181 ? -18.828 33.188 18.828 1 92.75 181 LEU B N 1
ATOM 3008 C CA . LEU B 1 181 ? -19.234 33.406 20.219 1 92.75 181 LEU B CA 1
ATOM 3009 C C . LEU B 1 181 ? -19.125 34.875 20.594 1 92.75 181 LEU B C 1
ATOM 3011 O O . LEU B 1 181 ? -19.953 35.375 21.359 1 92.75 181 LEU B O 1
ATOM 3015 N N . LYS B 1 182 ? -18.156 35.469 20.094 1 90.75 182 LYS B N 1
ATOM 3016 C CA . LYS B 1 182 ? -17.969 36.906 20.375 1 90.75 182 LYS B CA 1
ATOM 3017 C C . LYS B 1 182 ? -19.047 37.75 19.688 1 90.75 182 LYS B C 1
ATOM 3019 O O . LYS B 1 182 ? -19.484 38.781 20.219 1 90.75 182 LYS B O 1
ATOM 3024 N N . LYS B 1 183 ? -19.469 37.344 18.516 1 89.62 183 LYS B N 1
ATOM 3025 C CA . LYS B 1 183 ? -20.531 38.031 17.812 1 89.62 183 LYS B CA 1
ATOM 3026 C C . LYS B 1 183 ? -21.891 37.812 18.484 1 89.62 183 LYS B C 1
ATOM 3028 O O . LYS B 1 183 ? -22.75 38.688 18.5 1 89.62 183 LYS B O 1
ATOM 3033 N N . GLY B 1 184 ? -21.984 36.531 18.891 1 76.19 184 GLY B N 1
ATOM 3034 C CA . GLY B 1 184 ? -23.266 36.25 19.547 1 76.19 184 GLY B CA 1
ATOM 3035 C C . GLY B 1 184 ? -23.375 36.875 20.922 1 76.19 184 GLY B C 1
ATOM 3036 O O . GLY B 1 184 ? -24.469 37 21.484 1 76.19 184 GLY B O 1
ATOM 3037 N N . SER B 1 185 ? -22.312 37.031 21.609 1 67.12 185 SER B N 1
ATOM 3038 C CA . SER B 1 185 ? -22.375 37.656 22.922 1 67.12 185 SER B CA 1
ATOM 3039 C C . SER B 1 185 ? -22.531 39.188 22.812 1 67.12 185 SER B C 1
ATOM 3041 O O . SER B 1 185 ? -22.766 39.844 23.812 1 67.12 185 SER B O 1
ATOM 3043 N N . GLY B 1 186 ? -22.297 39.75 21.609 1 52.72 186 GLY B N 1
ATOM 3044 C CA . GLY B 1 186 ? -22.656 41.156 21.469 1 52.72 186 GLY B CA 1
ATOM 3045 C C . GLY B 1 186 ? -24.047 41.344 20.891 1 52.72 186 GLY B C 1
ATOM 3046 O O . GLY B 1 186 ? -24.641 40.406 20.328 1 52.72 186 GLY B O 1
#

Nearest PDB structures (foldseek):
  8afx-assembly1_A  TM=8.096E-01  e=3.896E-01  Saccharomyces cerevisiae
  8zqg-assembly1_B  TM=8.328E-01  e=5.497E-01  Homo sapiens
  4raa-assembly1_A-2  TM=8.021E-01  e=4.370E-01  Bacteroides fragilis NCTC 9343
  4av8-assembly1_A  TM=7.990E-01  e=6.530E-01  Kluyveromyces lactis
  4av9-assembly1_A  TM=7.997E-01  e=7.756E-01  Kluyveromyces lactis